Protein AF-0000000074320241 (afdb_homodimer)

pLDDT: mean 89.79, std 16.39, range [35.41, 98.88]

Foldseek 3Di:
DPLPVFKDKDKFFFQFQWDWDADPVRKIKIKTWGKDWDWDQDPVRDIDIDIDTAIEMEIDPRRVVSNVPDGGGWIKMFMFGKDWDWDADPVRDIDIDIHGYGPDMGTDDPPPPPPPPPPD/DPQPVFKDKDKFFFQFQWDWDADPVRKIKIKTWGKDWDWDQDPVRDIDIDIDTAIEMEIDPRRVVSNVPDGGGWIKMFMFGKDWDWDADPVRDIDIDIHGYGPDMGTDDPPPPPPPPPPD

Nearest PDB structures (foldseek):
  5odn-assembly1_E  TM=9.455E-01  e=1.124E-12  Salinibacter ruber DSM 13855
  5odn-assembly1_B  TM=9.343E-01  e=1.124E-12  Salinibacter ruber DSM 13855
  2vw9-assembly1_B-2  TM=9.486E-01  e=2.879E-11  Helicobacter pylori 26695
  7f5z-assembly1_B-2  TM=8.313E-01  e=3.561E-11  Mycobacterium tuberculosis H37Rv
  7f5z-assembly1_A-2  TM=8.133E-01  e=1.395E-09  Mycobacterium tuberculosis H37Rv

InterPro domains:
  IPR000424 Primosome PriB/single-strand DNA-binding [PF00436] (6-108)
  IPR000424 Primosome PriB/single-strand DNA-binding [PS50935] (4-109)
  IPR000424 Primosome PriB/single-strand DNA-binding [cd04496] (8-108)
  IPR011344 Single-stranded DNA-binding protein [MF_00984] (5-112)
  IPR011344 Single-stranded DNA-binding protein [PIRSF002070] (6-114)
  IPR011344 Single-stranded DNA-binding protein [PTHR10302] (4-109)
  IPR011344 Single-stranded DNA-binding protein [TIGR00621] (6-113)
  IPR012340 Nucleic acid-binding, OB-fold [G3DSA:2.40.50.140] (5-118)
  IPR012340 Nucleic acid-binding, OB-fold [SSF50249] (6-113)

Radius of gyration: 21.29 Å; Cα contacts (8 Å, |Δi|>4): 547; chains: 2; bounding box: 61×67×59 Å

Secondary structure (DSSP, 8-state):
--TTSEEEEEEEEESSPPEEEE-TTS-EEEEEEEEEEEEEE-TTS-EEEEEEEEEEEEEHHHHHHHHHH--TT-EEEEEEEEEEEEEE-TTS-EEEEEEEEEEEEEE-------------/--TTSEEEEEEEEESSPPEEEE-TTS-EEEEEEEEEEEEEE-TTS-EEEEEEEEEEEEEHHHHHHHHHH--TT-EEEEEEEEEEEEEE-TTS-EEEEEEEEEEEEEE-------------

Solvent-accessible surface area (backbone atoms only — not comparable to full-atom values): 13288 Å² total; per-residue (Å²): 122,81,59,72,32,43,28,32,35,38,35,31,28,26,76,41,59,58,45,73,46,77,46,95,88,68,51,32,38,22,39,38,46,34,36,27,75,43,70,45,67,46,98,85,68,44,80,42,77,47,74,34,76,41,43,35,37,26,51,43,70,56,10,52,51,44,60,72,72,50,44,53,62,44,40,35,35,37,37,26,26,73,44,71,48,74,45,70,44,99,85,68,44,80,40,69,45,69,34,36,40,47,76,44,76,42,78,54,78,72,69,66,76,71,70,74,72,72,88,122,121,79,59,73,32,44,30,32,36,36,35,30,28,24,76,41,59,59,46,76,45,76,45,95,88,68,52,33,36,22,38,39,46,34,36,28,74,42,71,46,70,46,98,84,65,45,81,41,77,48,74,35,75,41,43,35,38,24,52,44,73,56,11,52,50,45,58,70,72,51,43,52,63,44,42,35,37,40,36,26,27,73,43,69,48,73,46,70,46,99,84,67,44,80,40,69,45,68,34,35,40,47,77,45,76,44,79,54,77,70,70,66,77,70,70,74,71,72,90,119

Sequence (240 aa):
MNSLRNRVQLIGNLGADPEIKEFNSGKKMTTLSLATTESYLNNKGERINDTQWHRIVLWDKLAEIAGKYLTKGREIVIDGKLIHRSYEDNNGNKKFVTEVVAQDMLMLNNAKKEAVAELDMNSLRNRVQLIGNLGADPEIKEFNSGKKMTTLSLATTESYLNNKGERINDTQWHRIVLWDKLAEIAGKYLTKGREIVIDGKLIHRSYEDNNGNKKFVTEVVAQDMLMLNNAKKEAVAELD

Organism: NCBI:txid2715131

Structure (mmCIF, N/CA/C/O backbone):
data_AF-0000000074320241-model_v1
#
loop_
_entity.id
_entity.type
_entity.pdbx_description
1 polymer 'Single-stranded DNA-binding protein'
#
loop_
_atom_site.group_PDB
_atom_site.id
_atom_site.type_symbol
_atom_site.label_atom_id
_atom_site.label_alt_id
_atom_site.label_comp_id
_atom_site.label_asym_id
_atom_site.label_entity_id
_atom_site.label_seq_id
_atom_site.pdbx_PDB_ins_code
_atom_site.Cartn_x
_atom_site.Cartn_y
_atom_site.Cartn_z
_atom_site.occupancy
_atom_site.B_iso_or_equiv
_atom_site.auth_seq_id
_atom_site.auth_comp_id
_atom_site.auth_asym_id
_atom_site.auth_atom_id
_atom_site.pdbx_PDB_model_num
ATOM 1 N N . MET A 1 1 ? 17.344 -6.145 7.047 1 44.03 1 MET A N 1
ATOM 2 C CA . MET A 1 1 ? 16.375 -5.379 6.262 1 44.03 1 MET A CA 1
ATOM 3 C C . MET A 1 1 ? 15.422 -4.605 7.172 1 44.03 1 MET A C 1
ATOM 5 O O . MET A 1 1 ? 14.812 -5.184 8.078 1 44.03 1 MET A O 1
ATOM 9 N N . ASN A 1 2 ? 15.633 -3.344 7.453 1 50.69 2 ASN A N 1
ATOM 10 C CA . ASN A 1 2 ? 14.844 -2.51 8.352 1 50.69 2 ASN A CA 1
ATOM 11 C C . ASN A 1 2 ? 13.367 -2.49 7.941 1 50.69 2 ASN A C 1
ATOM 13 O O . ASN A 1 2 ? 12.906 -1.539 7.312 1 50.69 2 ASN A O 1
ATOM 17 N N . SER A 1 3 ? 12.672 -3.754 7.961 1 67.56 3 SER A N 1
ATOM 18 C CA . SER A 1 3 ? 11.352 -4.211 7.531 1 67.56 3 SER A CA 1
ATOM 19 C C . SER A 1 3 ? 10.25 -3.553 8.352 1 67.56 3 SER A C 1
ATOM 21 O O . SER A 1 3 ? 9.086 -3.541 7.941 1 67.56 3 SER A O 1
ATOM 23 N N . LEU A 1 4 ? 10.703 -2.572 9.281 1 82.81 4 LEU A N 1
ATOM 24 C CA . LEU A 1 4 ? 9.648 -2.074 10.156 1 82.81 4 LEU A CA 1
ATOM 25 C C . LEU A 1 4 ? 9.109 -0.736 9.656 1 82.81 4 LEU A C 1
ATOM 27 O O . LEU A 1 4 ? 8.016 -0.322 10.031 1 82.81 4 LEU A O 1
ATOM 31 N N . ARG A 1 5 ? 9.82 -0.108 8.703 1 95 5 ARG A N 1
ATOM 32 C CA . ARG A 1 5 ? 9.453 1.246 8.305 1 95 5 ARG A CA 1
ATOM 33 C C . ARG A 1 5 ? 8.414 1.225 7.188 1 95 5 ARG A C 1
ATOM 35 O O . ARG A 1 5 ? 7.754 2.232 6.93 1 95 5 ARG A O 1
ATOM 42 N N . ASN A 1 6 ? 8.383 0.16 6.52 1 98.19 6 ASN A N 1
ATOM 43 C CA . ASN A 1 6 ? 7.453 -0.081 5.418 1 98.19 6 ASN A CA 1
ATOM 44 C C . ASN A 1 6 ? 6.934 -1.517 5.426 1 98.19 6 ASN A C 1
ATOM 46 O O . ASN A 1 6 ? 7.594 -2.422 4.914 1 98.19 6 ASN A O 1
ATOM 50 N N . ARG A 1 7 ? 5.73 -1.665 5.973 1 97.75 7 ARG A N 1
ATOM 51 C CA . ARG A 1 7 ? 5.199 -3.018 6.109 1 97.75 7 ARG A CA 1
ATOM 52 C C . ARG A 1 7 ? 3.719 -3.062 5.746 1 97.75 7 ARG A C 1
ATOM 54 O O . ARG A 1 7 ? 2.939 -2.217 6.191 1 97.75 7 ARG A O 1
ATOM 61 N N . VAL A 1 8 ? 3.379 -4.047 4.957 1 98.25 8 VAL A N 1
ATOM 62 C CA . VAL A 1 8 ? 1.998 -4.285 4.547 1 98.25 8 VAL A CA 1
ATOM 63 C C . VAL A 1 8 ? 1.604 -5.723 4.879 1 98.25 8 VAL A C 1
ATOM 65 O O . VAL A 1 8 ? 2.371 -6.656 4.625 1 98.25 8 VAL A O 1
ATOM 68 N N . GLN A 1 9 ? 0.502 -5.852 5.445 1 98.06 9 GLN A N 1
ATOM 69 C CA . GLN A 1 9 ? -0.099 -7.164 5.656 1 98.06 9 GLN A CA 1
ATOM 70 C C . GLN A 1 9 ? -1.48 -7.25 5.012 1 98.06 9 GLN A C 1
ATOM 72 O O . GLN A 1 9 ? -2.359 -6.438 5.309 1 98.06 9 GLN A O 1
ATOM 77 N N . LEU A 1 10 ? -1.646 -8.297 4.223 1 98.56 10 LEU A N 1
ATOM 78 C CA . LEU A 1 10 ? -2.916 -8.484 3.529 1 98.56 10 LEU A CA 1
ATOM 79 C C . LEU A 1 10 ? -3.4 -9.922 3.67 1 98.56 10 LEU A C 1
ATOM 81 O O . LEU A 1 10 ? -2.598 -10.859 3.617 1 98.56 10 LEU A O 1
ATOM 85 N N . ILE A 1 11 ? -4.664 -10.055 3.824 1 98.19 11 ILE A N 1
ATOM 86 C CA . ILE A 1 11 ? -5.332 -11.344 3.758 1 98.19 11 ILE A CA 1
ATOM 87 C C . ILE A 1 11 ? -6.48 -11.281 2.752 1 98.19 11 ILE A C 1
ATOM 89 O O . ILE A 1 11 ? -7.398 -10.477 2.898 1 98.19 11 ILE A O 1
ATOM 93 N N . GLY A 1 12 ? -6.426 -12.078 1.769 1 98.12 12 GLY A N 1
ATOM 94 C CA . GLY A 1 12 ? -7.457 -12 0.744 1 98.12 12 GLY A CA 1
ATOM 95 C C . GLY A 1 12 ? -7.43 -13.18 -0.214 1 98.12 12 GLY A C 1
ATOM 96 O O . GLY A 1 12 ? -6.773 -14.188 0.054 1 98.12 12 GLY A O 1
ATOM 97 N N . ASN A 1 13 ? -8.25 -13.07 -1.276 1 98.06 13 ASN A N 1
ATOM 98 C CA . ASN A 1 13 ? -8.383 -14.125 -2.277 1 98.06 13 ASN A CA 1
ATOM 99 C C . ASN A 1 13 ? -7.859 -13.672 -3.637 1 98.06 13 ASN A C 1
ATOM 101 O O . ASN A 1 13 ? -8.07 -12.531 -4.043 1 98.06 13 ASN A O 1
ATOM 105 N N . LEU A 1 14 ? -7.285 -14.633 -4.309 1 98.69 14 LEU A N 1
ATOM 106 C CA . LEU A 1 14 ? -6.84 -14.336 -5.668 1 98.69 14 LEU A CA 1
ATOM 107 C C . LEU A 1 14 ? -8.031 -14.156 -6.605 1 98.69 14 LEU A C 1
ATOM 109 O O . LEU A 1 14 ? -8.93 -15 -6.641 1 98.69 14 LEU A O 1
ATOM 113 N N . GLY A 1 15 ? -7.992 -13.141 -7.391 1 98.5 15 GLY A N 1
ATOM 114 C CA . GLY A 1 15 ? -9.055 -12.891 -8.344 1 98.5 15 GLY A CA 1
ATOM 115 C C . GLY A 1 15 ? -8.844 -13.594 -9.672 1 98.5 15 GLY A C 1
ATOM 116 O O . GLY A 1 15 ? -9.758 -13.68 -10.492 1 98.5 15 GLY A O 1
ATOM 117 N N . ALA A 1 16 ? -7.656 -13.992 -9.93 1 98.62 16 ALA A N 1
ATOM 118 C CA . ALA A 1 16 ? -7.246 -14.695 -11.141 1 98.62 16 ALA A CA 1
ATOM 119 C C . ALA A 1 16 ? -6.051 -15.602 -10.867 1 98.62 16 ALA A C 1
ATOM 121 O O . ALA A 1 16 ? -5.453 -15.547 -9.789 1 98.62 16 ALA A O 1
ATOM 122 N N . ASP A 1 17 ? -5.824 -16.391 -11.805 1 98.75 17 ASP A N 1
ATOM 123 C CA . ASP A 1 17 ? -4.621 -17.203 -11.688 1 98.75 17 ASP A CA 1
ATOM 124 C C . ASP A 1 17 ? -3.363 -16.344 -11.703 1 98.75 17 ASP A C 1
ATOM 126 O O . ASP A 1 17 ? -3.354 -15.266 -12.312 1 98.75 17 ASP A O 1
ATOM 130 N N . PRO A 1 18 ? -2.301 -16.828 -11.125 1 98.81 18 PRO A N 1
ATOM 131 C CA . PRO A 1 18 ? -1.054 -16.062 -11.094 1 98.81 18 PRO A CA 1
ATOM 132 C C . PRO A 1 18 ? -0.469 -15.82 -12.484 1 98.81 18 PRO A C 1
ATOM 134 O O . PRO A 1 18 ? -0.61 -16.672 -13.367 1 98.81 18 PRO A O 1
ATOM 137 N N . GLU A 1 19 ? 0.105 -14.695 -12.625 1 98.75 19 GLU A N 1
ATOM 138 C CA . GLU A 1 19 ? 0.865 -14.398 -13.836 1 98.75 19 GLU A CA 1
ATOM 139 C C . GLU A 1 19 ? 2.361 -14.602 -13.609 1 98.75 19 GLU A C 1
ATOM 141 O O . GLU A 1 19 ? 2.984 -13.859 -12.844 1 98.75 19 GLU A O 1
ATOM 146 N N . ILE A 1 20 ? 2.896 -15.469 -14.344 1 98.38 20 ILE A N 1
ATOM 147 C CA . ILE A 1 20 ? 4.285 -15.844 -14.109 1 98.38 20 ILE A CA 1
ATOM 148 C C . ILE A 1 20 ? 5.164 -15.281 -15.227 1 98.38 20 ILE A C 1
ATOM 150 O O . ILE A 1 20 ? 4.828 -15.398 -16.406 1 98.38 20 ILE A O 1
ATOM 154 N N . LYS A 1 21 ? 6.211 -14.727 -14.812 1 98.12 21 LYS A N 1
ATOM 155 C CA . LYS A 1 21 ? 7.191 -14.211 -15.766 1 98.12 21 LYS A CA 1
ATOM 156 C C . LYS A 1 21 ? 8.602 -14.664 -15.398 1 98.12 21 LYS A C 1
ATOM 158 O O . LYS A 1 21 ? 8.992 -14.609 -14.234 1 98.12 21 LYS A O 1
ATOM 163 N N . GLU A 1 22 ? 9.32 -15.047 -16.406 1 96.31 22 GLU A N 1
ATOM 164 C CA . GLU A 1 22 ? 10.727 -15.398 -16.234 1 96.31 22 GLU A CA 1
ATOM 165 C C . GLU A 1 22 ? 11.625 -14.5 -17.078 1 96.31 22 GLU A C 1
ATOM 167 O O . GLU A 1 22 ? 11.359 -14.273 -18.25 1 96.31 22 GLU A O 1
ATOM 172 N N . PHE A 1 23 ? 12.656 -14.023 -16.453 1 96.12 23 PHE A N 1
ATOM 173 C CA . PHE A 1 23 ? 13.57 -13.125 -17.141 1 96.12 23 PHE A CA 1
ATOM 174 C C . PHE A 1 23 ? 14.805 -13.875 -17.625 1 96.12 23 PHE A C 1
ATOM 176 O O . PHE A 1 23 ? 15.086 -14.984 -17.172 1 96.12 23 PHE A O 1
ATOM 183 N N . ASN A 1 24 ? 15.547 -13.242 -18.578 1 94.81 24 ASN A N 1
ATOM 184 C CA . ASN A 1 24 ? 16.734 -13.867 -19.172 1 94.81 24 ASN A CA 1
ATOM 185 C C . ASN A 1 24 ? 17.812 -14.102 -18.109 1 94.81 24 ASN A C 1
ATOM 187 O O . ASN A 1 24 ? 18.609 -15.023 -18.234 1 94.81 24 ASN A O 1
ATOM 191 N N . SER A 1 25 ? 17.859 -13.359 -17.094 1 92.94 25 SER A N 1
ATOM 192 C CA . SER A 1 25 ? 18.828 -13.469 -16.016 1 92.94 25 SER A CA 1
ATOM 193 C C . SER A 1 25 ? 18.562 -14.688 -15.148 1 92.94 25 SER A C 1
ATOM 195 O O . SER A 1 25 ? 19.391 -15.055 -14.305 1 92.94 25 SER A O 1
ATOM 197 N N . GLY A 1 26 ? 17.375 -15.289 -15.391 1 93.81 26 GLY A N 1
ATOM 198 C CA . GLY A 1 26 ? 16.984 -16.391 -14.531 1 93.81 26 GLY A CA 1
ATOM 199 C C . GLY A 1 26 ? 16.078 -15.969 -13.398 1 93.81 26 GLY A C 1
ATOM 200 O O . GLY A 1 26 ? 15.531 -16.812 -12.68 1 93.81 26 GLY A O 1
ATOM 201 N N . LYS A 1 27 ? 15.961 -14.68 -13.219 1 95.88 27 LYS A N 1
ATOM 202 C CA . LYS A 1 27 ? 15.055 -14.164 -12.195 1 95.88 27 LYS A CA 1
ATOM 203 C C . LYS A 1 27 ? 13.602 -14.469 -12.539 1 95.88 27 LYS A C 1
ATOM 205 O O . LYS A 1 27 ? 13.203 -14.367 -13.703 1 95.88 27 LYS A O 1
ATOM 210 N N . LYS A 1 28 ? 12.828 -14.844 -11.531 1 98.19 28 LYS A N 1
ATOM 211 C CA . LYS A 1 28 ? 11.414 -15.164 -11.711 1 98.19 28 LYS A CA 1
ATOM 212 C C . LYS A 1 28 ? 10.531 -14.172 -10.961 1 98.19 28 LYS A C 1
ATOM 214 O O . LYS A 1 28 ? 10.852 -13.766 -9.844 1 98.19 28 LYS A O 1
ATOM 219 N N . MET A 1 29 ? 9.477 -13.859 -11.594 1 98.69 29 MET A N 1
ATOM 220 C CA . MET A 1 29 ? 8.492 -12.953 -11 1 98.69 29 MET A CA 1
ATOM 221 C C . MET A 1 29 ? 7.082 -13.508 -11.156 1 98.69 29 MET A C 1
ATOM 223 O O . MET A 1 29 ? 6.715 -14 -12.219 1 98.69 29 MET A O 1
ATOM 227 N N . THR A 1 30 ? 6.301 -13.453 -10.133 1 98.88 30 THR A N 1
ATOM 228 C CA . THR A 1 30 ? 4.883 -13.789 -10.172 1 98.88 30 THR A CA 1
ATOM 229 C C . THR A 1 30 ? 4.039 -12.625 -9.656 1 98.88 30 THR A C 1
ATOM 231 O O . THR A 1 30 ? 4.363 -12.031 -8.625 1 98.88 30 THR A O 1
ATOM 234 N N . THR A 1 31 ? 3.064 -12.273 -10.383 1 98.88 31 THR A N 1
ATOM 235 C CA . THR A 1 31 ? 2.158 -11.203 -9.977 1 98.88 31 THR A CA 1
ATOM 236 C C . THR A 1 31 ? 0.77 -11.758 -9.672 1 98.88 31 THR A C 1
ATOM 238 O O . THR A 1 31 ? 0.266 -12.617 -10.398 1 98.88 31 THR A O 1
ATOM 241 N N . LEU A 1 32 ? 0.206 -11.305 -8.625 1 98.81 32 LEU A N 1
ATOM 242 C CA . LEU A 1 32 ? -1.142 -11.688 -8.219 1 98.81 32 LEU A CA 1
ATOM 243 C C . LEU A 1 32 ? -2.051 -10.469 -8.125 1 98.81 32 LEU A C 1
ATOM 245 O O . LEU A 1 32 ? -1.591 -9.367 -7.816 1 98.81 32 LEU A O 1
ATOM 249 N N . SER A 1 33 ? -3.281 -10.68 -8.422 1 98.75 33 SER A N 1
ATOM 250 C CA . SER A 1 33 ? -4.34 -9.766 -8.016 1 98.75 33 SER A CA 1
ATOM 251 C C . SER A 1 33 ? -5.059 -10.273 -6.77 1 98.75 33 SER A C 1
ATOM 253 O O . SER A 1 33 ? -5.73 -11.305 -6.812 1 98.75 33 SER A O 1
ATOM 255 N N . LEU A 1 34 ? -4.949 -9.594 -5.676 1 98.75 34 LEU A N 1
ATOM 256 C CA . LEU A 1 34 ? -5.477 -10.039 -4.395 1 98.75 34 LEU A CA 1
ATOM 257 C C . LEU A 1 34 ? -6.641 -9.156 -3.947 1 98.75 34 LEU A C 1
ATOM 259 O O . LEU A 1 34 ? -6.484 -7.945 -3.811 1 98.75 34 LEU A O 1
ATOM 263 N N . ALA A 1 35 ? -7.719 -9.812 -3.668 1 98.31 35 ALA A N 1
ATOM 264 C CA . ALA A 1 35 ? -8.898 -9.094 -3.203 1 98.31 35 ALA A CA 1
ATOM 265 C C . ALA A 1 35 ? -8.969 -9.086 -1.679 1 98.31 35 ALA A C 1
ATOM 267 O O . ALA A 1 35 ? -8.906 -10.141 -1.042 1 98.31 35 ALA A O 1
ATOM 268 N N . THR A 1 36 ? -9.055 -7.965 -1.09 1 97.88 36 THR A N 1
ATOM 269 C CA . THR A 1 36 ? -9.422 -7.812 0.312 1 97.88 36 THR A CA 1
ATOM 270 C C . THR A 1 36 ? -10.766 -7.102 0.444 1 97.88 36 THR A C 1
ATOM 272 O O . THR A 1 36 ? -11 -6.086 -0.211 1 97.88 36 THR A O 1
ATOM 275 N N . THR A 1 37 ? -11.641 -7.68 1.274 1 94.94 37 THR A N 1
ATOM 276 C CA . THR A 1 37 ? -12.977 -7.113 1.404 1 94.94 37 THR A CA 1
ATOM 277 C C . THR A 1 37 ? -13.266 -6.738 2.854 1 94.94 37 THR A C 1
ATOM 279 O O . THR A 1 37 ? -13 -7.52 3.77 1 94.94 37 THR A O 1
ATOM 282 N N . GLU A 1 38 ? -13.672 -5.547 3.006 1 92.31 38 GLU A N 1
ATOM 283 C CA . GLU A 1 38 ? -14.164 -5.09 4.301 1 92.31 38 GLU A CA 1
ATOM 284 C C . GLU A 1 38 ? -15.656 -4.777 4.242 1 92.31 38 GLU A C 1
ATOM 286 O O . GLU A 1 38 ? -16.141 -4.172 3.281 1 92.31 38 GLU A O 1
ATOM 291 N N . SER A 1 39 ? -16.328 -5.289 5.324 1 91.38 39 SER A N 1
ATOM 292 C CA . SER A 1 39 ? -17.766 -5.047 5.414 1 91.38 39 SER A CA 1
ATOM 293 C C . SER A 1 39 ? -18.094 -4.055 6.527 1 91.38 39 SER A C 1
ATOM 295 O O . SER A 1 39 ? -17.516 -4.125 7.613 1 91.38 39 SER A O 1
ATOM 297 N N . TYR A 1 40 ? -19 -3.113 6.133 1 87.56 40 TYR A N 1
ATOM 298 C CA . TYR A 1 40 ? -19.438 -2.164 7.152 1 87.56 40 TYR A CA 1
ATOM 299 C C . TYR A 1 40 ? -20.859 -1.706 6.887 1 87.56 40 TYR A C 1
ATOM 301 O O . TYR A 1 40 ? -21.391 -1.905 5.793 1 87.56 40 TYR A O 1
ATOM 309 N N . LEU A 1 41 ? -21.484 -1.235 7.945 1 89.88 41 LEU A N 1
ATOM 310 C CA . LEU A 1 41 ? -22.844 -0.703 7.84 1 89.88 41 LEU A CA 1
ATOM 311 C C . LEU A 1 41 ? -22.812 0.782 7.492 1 89.88 41 LEU A C 1
ATOM 313 O O . LEU A 1 41 ? -22.109 1.561 8.125 1 89.88 41 LEU A O 1
ATOM 317 N N . ASN A 1 42 ? -23.547 1.137 6.418 1 86.94 42 ASN A N 1
ATOM 318 C CA . ASN A 1 42 ? -23.594 2.555 6.078 1 86.94 42 ASN A CA 1
ATOM 319 C C . ASN A 1 42 ? -24.641 3.295 6.914 1 86.94 42 ASN A C 1
ATOM 321 O O . ASN A 1 42 ? -25.203 2.732 7.855 1 86.94 42 ASN A O 1
ATOM 325 N N . ASN A 1 43 ? -24.781 4.609 6.648 1 87.5 43 ASN A N 1
ATOM 326 C CA . ASN A 1 43 ? -25.672 5.461 7.426 1 87.5 43 ASN A CA 1
ATOM 327 C C . ASN A 1 43 ? -27.125 4.988 7.332 1 87.5 43 ASN A C 1
ATOM 329 O O . ASN A 1 43 ? -27.953 5.305 8.195 1 87.5 43 ASN A O 1
ATOM 333 N N . LYS A 1 44 ? -27.516 4.242 6.375 1 92 44 LYS A N 1
ATOM 334 C CA . LYS A 1 44 ? -28.875 3.754 6.168 1 92 44 LYS A CA 1
ATOM 335 C C . LYS A 1 44 ? -29.047 2.359 6.762 1 92 44 LYS A C 1
ATOM 337 O O . LYS A 1 44 ? -30.109 1.741 6.602 1 92 44 LYS A O 1
ATOM 342 N N . GLY A 1 45 ? -27.953 1.943 7.363 1 90.94 45 GLY A N 1
ATOM 343 C CA . GLY A 1 45 ? -28.016 0.63 7.988 1 90.94 45 GLY A CA 1
ATOM 344 C C . GLY A 1 45 ? -27.812 -0.507 7.004 1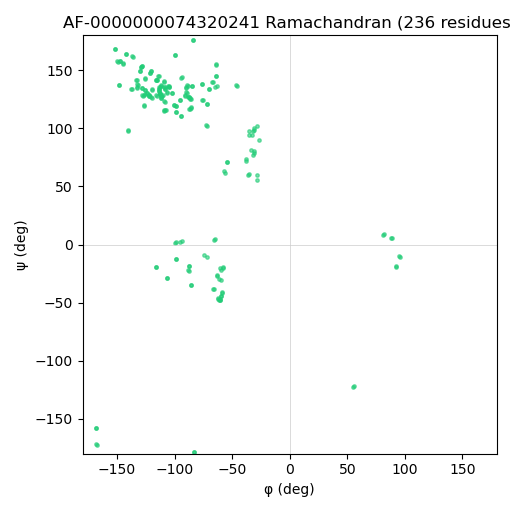 90.94 45 GLY A C 1
ATOM 345 O O . GLY A 1 45 ? -28.109 -1.662 7.312 1 90.94 45 GLY A O 1
ATOM 346 N N . GLU A 1 46 ? -27.438 -0.176 5.832 1 91.88 46 GLU A N 1
ATOM 347 C CA . GLU A 1 46 ? -27.203 -1.199 4.82 1 91.88 46 GLU A CA 1
ATOM 348 C C . GLU A 1 46 ? -25.75 -1.683 4.859 1 91.88 46 GLU A C 1
ATOM 350 O O . GLU A 1 46 ? -24.828 -0.887 5.059 1 91.88 46 GLU A O 1
ATOM 355 N N . ARG A 1 47 ? -25.641 -2.965 4.75 1 91.06 47 ARG A N 1
ATOM 356 C CA . ARG A 1 47 ? -24.312 -3.553 4.707 1 91.06 47 ARG A CA 1
ATOM 357 C C . ARG A 1 47 ? -23.625 -3.26 3.377 1 91.06 47 ARG A C 1
ATOM 359 O O . ARG A 1 47 ? -24.172 -3.541 2.312 1 91.06 47 ARG A O 1
ATOM 366 N N . ILE A 1 48 ? -22.453 -2.578 3.529 1 91.06 48 ILE A N 1
ATOM 367 C CA . ILE A 1 48 ? -21.688 -2.27 2.332 1 91.06 48 ILE A CA 1
ATOM 368 C C . ILE A 1 48 ? -20.375 -3.068 2.34 1 91.06 48 ILE A C 1
ATOM 370 O O . ILE A 1 48 ? -19.688 -3.129 3.357 1 91.06 48 ILE A O 1
ATOM 374 N N . ASN A 1 49 ? -20.141 -3.729 1.234 1 91.81 49 ASN A N 1
ATOM 375 C CA . ASN A 1 49 ? -18.875 -4.422 1.04 1 91.81 49 ASN A CA 1
ATOM 376 C C . ASN A 1 49 ? -17.922 -3.611 0.163 1 91.81 49 ASN A C 1
ATOM 378 O O . ASN A 1 49 ? -18.266 -3.256 -0.967 1 91.81 49 ASN A O 1
ATOM 382 N N . ASP A 1 50 ? -16.812 -3.307 0.766 1 92.81 50 ASP A N 1
ATOM 383 C CA . ASP A 1 50 ? -15.781 -2.59 0.03 1 92.81 50 ASP A CA 1
ATOM 384 C C . ASP A 1 50 ? -14.602 -3.504 -0.283 1 92.81 50 ASP A C 1
ATOM 386 O O . ASP A 1 50 ? -13.938 -4.004 0.627 1 92.81 50 ASP A O 1
ATOM 390 N N . THR A 1 51 ? -14.414 -3.721 -1.594 1 96.62 51 THR A N 1
ATOM 391 C CA . THR A 1 51 ? -13.32 -4.598 -2.01 1 96.62 51 THR A CA 1
ATOM 392 C C . THR A 1 51 ? -12.172 -3.785 -2.607 1 96.62 51 THR A C 1
ATOM 394 O O . THR A 1 51 ? -12.398 -2.887 -3.42 1 96.62 51 THR A O 1
ATOM 397 N N . GLN A 1 52 ? -11.016 -4.102 -2.1 1 97.75 52 GLN A N 1
ATOM 398 C CA . GLN A 1 52 ? -9.797 -3.555 -2.693 1 97.75 52 GLN A CA 1
ATOM 399 C C . GLN A 1 52 ? -9.008 -4.633 -3.432 1 97.75 52 GLN A C 1
ATOM 401 O O . GLN A 1 52 ? -8.922 -5.773 -2.967 1 97.75 52 GLN A O 1
ATOM 406 N N . TRP A 1 53 ? -8.469 -4.188 -4.59 1 97.94 53 TRP A N 1
ATOM 407 C CA . TRP A 1 53 ? -7.648 -5.082 -5.398 1 97.94 53 TRP A CA 1
ATOM 408 C C . TRP A 1 53 ? -6.18 -4.668 -5.352 1 97.94 53 TRP A C 1
ATOM 410 O O . TRP A 1 53 ? -5.82 -3.584 -5.816 1 97.94 53 TRP A O 1
ATOM 420 N N . HIS A 1 54 ? -5.43 -5.543 -4.812 1 98.62 54 HIS A N 1
ATOM 421 C CA . HIS A 1 54 ? -4.012 -5.254 -4.625 1 98.62 54 HIS A CA 1
ATOM 422 C C . HIS A 1 54 ? -3.156 -6.02 -5.629 1 98.62 54 HIS A C 1
ATOM 424 O O . HIS A 1 54 ? -3.379 -7.207 -5.863 1 98.62 54 HIS A O 1
ATOM 430 N N . ARG A 1 55 ? -2.195 -5.297 -6.164 1 98.62 55 ARG A N 1
ATOM 431 C CA . ARG A 1 55 ? -1.178 -5.953 -6.977 1 98.62 55 ARG A CA 1
ATOM 432 C C . ARG A 1 55 ? -0.029 -6.461 -6.113 1 98.62 55 ARG A C 1
ATOM 434 O O . ARG A 1 55 ? 0.672 -5.672 -5.477 1 98.62 55 ARG A O 1
ATOM 441 N N . ILE A 1 56 ? 0.141 -7.758 -6.098 1 98.88 56 ILE A N 1
ATOM 442 C CA . ILE A 1 56 ? 1.217 -8.375 -5.328 1 98.88 56 ILE A CA 1
ATOM 443 C C . ILE A 1 56 ? 2.326 -8.836 -6.273 1 98.88 56 ILE A C 1
ATOM 445 O O . ILE A 1 56 ? 2.055 -9.438 -7.312 1 98.88 56 ILE A O 1
ATOM 449 N N . VAL A 1 57 ? 3.527 -8.562 -5.879 1 98.88 57 VAL A N 1
ATOM 450 C CA . VAL A 1 57 ? 4.664 -9.031 -6.66 1 98.88 57 VAL A CA 1
ATOM 451 C C . VAL A 1 57 ? 5.539 -9.945 -5.805 1 98.88 57 VAL A C 1
ATOM 453 O O . VAL A 1 57 ? 5.922 -9.578 -4.688 1 98.88 57 VAL A O 1
ATOM 456 N N . LEU A 1 58 ? 5.785 -11.07 -6.289 1 98.81 58 LEU A N 1
ATOM 457 C CA . LEU A 1 58 ? 6.68 -12.031 -5.648 1 98.81 58 LEU A CA 1
ATOM 458 C C . LEU A 1 58 ? 7.895 -12.305 -6.527 1 98.81 58 LEU A C 1
ATOM 460 O O . LEU A 1 58 ? 7.77 -12.43 -7.75 1 98.81 58 LEU A O 1
ATOM 464 N N . TRP A 1 59 ? 9.008 -12.438 -5.871 1 98.44 59 TRP A N 1
ATOM 465 C CA . TRP A 1 59 ? 10.242 -12.672 -6.617 1 98.44 59 TRP A CA 1
ATOM 466 C C . TRP A 1 59 ? 10.891 -13.992 -6.199 1 98.44 59 TRP A C 1
ATOM 468 O O . TRP A 1 59 ? 10.664 -14.477 -5.09 1 98.44 59 TRP A O 1
ATOM 478 N N . ASP A 1 60 ? 11.57 -14.578 -7.148 1 97.25 60 ASP A N 1
ATOM 479 C CA . ASP A 1 60 ? 12.469 -15.719 -6.941 1 97.25 60 ASP A CA 1
ATOM 480 C C . ASP A 1 60 ? 11.742 -16.875 -6.25 1 97.25 60 ASP A C 1
ATOM 482 O O . ASP A 1 60 ? 10.695 -17.328 -6.719 1 97.25 60 ASP A O 1
ATOM 486 N N . LYS A 1 61 ? 12.211 -17.312 -5.129 1 97.75 61 LYS A N 1
ATOM 487 C CA . LYS A 1 61 ? 11.664 -18.516 -4.508 1 97.75 61 LYS A CA 1
ATOM 488 C C . LYS A 1 61 ? 10.172 -18.359 -4.227 1 97.75 61 LYS A C 1
ATOM 490 O O . LYS A 1 61 ? 9.383 -19.266 -4.48 1 97.75 61 LYS A O 1
ATOM 495 N N . LEU A 1 62 ? 9.812 -17.203 -3.766 1 98.38 62 LEU A N 1
ATOM 496 C CA . LEU A 1 62 ? 8.398 -16.969 -3.488 1 98.38 62 LEU A CA 1
ATOM 497 C C . LEU A 1 62 ? 7.582 -16.969 -4.777 1 98.38 62 LEU A C 1
ATOM 499 O O . LEU A 1 62 ? 6.438 -17.438 -4.785 1 98.38 62 LEU A O 1
ATOM 503 N N . ALA A 1 63 ? 8.18 -16.422 -5.758 1 98.81 63 ALA A N 1
ATOM 504 C CA . ALA A 1 63 ? 7.516 -16.438 -7.059 1 98.81 63 ALA A CA 1
ATOM 505 C C . ALA A 1 63 ? 7.254 -17.859 -7.531 1 98.81 63 ALA A C 1
ATOM 507 O O . ALA A 1 63 ? 6.168 -18.172 -8.023 1 98.81 63 ALA A O 1
ATOM 508 N N . GLU A 1 64 ? 8.211 -18.656 -7.375 1 98.19 64 GLU A N 1
ATOM 509 C CA . GLU A 1 64 ? 8.094 -20.047 -7.785 1 98.19 64 GLU A CA 1
ATOM 510 C C . GLU A 1 64 ? 6.996 -20.75 -7.004 1 98.19 64 GLU A C 1
ATOM 512 O O . GLU A 1 64 ? 6.176 -21.469 -7.586 1 98.19 64 GLU A O 1
ATOM 517 N N . ILE A 1 65 ? 7.023 -20.547 -5.762 1 98.12 65 ILE A N 1
ATOM 518 C CA . ILE A 1 65 ? 6.035 -21.188 -4.895 1 98.12 65 ILE A CA 1
ATOM 519 C C . ILE A 1 65 ? 4.633 -20.719 -5.289 1 98.12 65 ILE A C 1
ATOM 521 O O . ILE A 1 65 ? 3.727 -21.547 -5.449 1 98.12 65 ILE A O 1
ATOM 525 N N . ALA A 1 66 ? 4.469 -19.484 -5.441 1 98.62 66 ALA A N 1
ATOM 526 C CA . ALA A 1 66 ? 3.164 -18.938 -5.805 1 98.62 66 ALA A CA 1
ATOM 527 C C . ALA A 1 66 ? 2.697 -19.5 -7.148 1 98.62 66 ALA A C 1
ATOM 529 O O . ALA A 1 66 ? 1.542 -19.906 -7.293 1 98.62 66 ALA A O 1
ATOM 530 N N . GLY A 1 67 ? 3.574 -19.469 -8.109 1 98.25 67 GLY A N 1
ATOM 531 C CA . GLY A 1 67 ? 3.234 -19.969 -9.43 1 98.25 67 GLY A CA 1
ATOM 532 C C . GLY A 1 67 ? 2.84 -21.422 -9.438 1 98.25 67 GLY A C 1
ATOM 533 O O . GLY A 1 67 ? 1.985 -21.844 -10.227 1 98.25 67 GLY A O 1
ATOM 534 N N . LYS A 1 68 ? 3.365 -22.156 -8.57 1 97.5 68 LYS A N 1
ATOM 535 C CA . LYS A 1 68 ? 3.164 -23.594 -8.547 1 97.5 68 LYS A CA 1
ATOM 536 C C . LYS A 1 68 ? 1.888 -23.969 -7.797 1 97.5 68 LYS A C 1
ATOM 538 O O . LYS A 1 68 ? 1.166 -24.891 -8.195 1 97.5 68 LYS A O 1
ATOM 543 N N . TYR A 1 69 ? 1.563 -23.188 -6.742 1 97.56 69 TYR A N 1
ATOM 544 C CA . TYR A 1 69 ? 0.571 -23.719 -5.809 1 97.56 69 TYR A CA 1
ATOM 545 C C . TYR A 1 69 ? -0.685 -22.859 -5.805 1 97.56 69 TYR A C 1
ATOM 547 O O . TYR A 1 69 ? -1.741 -23.297 -5.34 1 97.56 69 TYR A O 1
ATOM 555 N N . LEU A 1 70 ? -0.568 -21.672 -6.27 1 98.19 70 LEU A N 1
ATOM 556 C CA . LEU A 1 70 ? -1.726 -20.797 -6.156 1 98.19 70 LEU A CA 1
ATOM 557 C C . LEU A 1 70 ? -2.58 -20.844 -7.418 1 98.19 70 LEU A C 1
ATOM 559 O O . LEU A 1 70 ? -2.053 -21 -8.523 1 98.19 70 LEU A O 1
ATOM 563 N N . THR A 1 71 ? -3.902 -20.75 -7.156 1 98.06 71 THR A N 1
ATOM 564 C CA . THR A 1 71 ? -4.895 -20.641 -8.219 1 98.06 71 THR A CA 1
ATOM 565 C C . THR A 1 71 ? -5.949 -19.594 -7.867 1 98.06 71 THR A C 1
ATOM 567 O O . THR A 1 71 ? -6.066 -19.188 -6.711 1 98.06 71 THR A O 1
ATOM 570 N N . LYS A 1 72 ? -6.629 -19.203 -8.914 1 98.12 72 LYS A N 1
ATOM 571 C CA . LYS A 1 72 ? -7.746 -18.281 -8.68 1 98.12 72 LYS A CA 1
ATOM 572 C C . LYS A 1 72 ? -8.602 -18.766 -7.508 1 98.12 72 LYS A C 1
ATOM 574 O O . LYS A 1 72 ? -8.891 -19.953 -7.387 1 98.12 72 LYS A O 1
ATOM 579 N N . GLY A 1 73 ? -8.969 -17.781 -6.676 1 97.44 73 GLY A N 1
ATOM 580 C CA . GLY A 1 73 ? -9.883 -18.109 -5.59 1 97.44 73 GLY A CA 1
ATOM 581 C C . GLY A 1 73 ? -9.18 -18.484 -4.301 1 97.44 73 GLY A C 1
ATOM 582 O O . GLY A 1 73 ? -9.781 -18.469 -3.229 1 97.44 73 GLY A O 1
ATOM 583 N N . ARG A 1 74 ? -7.934 -18.844 -4.348 1 97.06 74 ARG A N 1
ATOM 584 C CA . ARG A 1 74 ? -7.176 -19.25 -3.168 1 97.06 74 ARG A CA 1
ATOM 585 C C . ARG A 1 74 ? -7.016 -18.094 -2.195 1 97.06 74 ARG A C 1
ATOM 587 O O . ARG A 1 74 ? -6.73 -16.969 -2.609 1 97.06 74 ARG A O 1
ATOM 594 N N . GLU A 1 75 ? -7.23 -18.391 -0.895 1 97.62 75 GLU A N 1
ATOM 595 C CA . GLU A 1 75 ? -7.004 -17.391 0.14 1 97.62 75 GLU A CA 1
ATOM 596 C C . GLU A 1 75 ? -5.57 -17.438 0.654 1 97.62 75 GLU A C 1
ATOM 598 O O . GLU A 1 75 ? -5.047 -18.516 0.954 1 97.62 75 GLU A O 1
ATOM 603 N N . ILE A 1 76 ? -4.98 -16.234 0.785 1 98.5 76 ILE A N 1
ATOM 604 C CA . ILE A 1 76 ? -3.592 -16.219 1.239 1 98.5 76 ILE A CA 1
ATOM 605 C C . ILE A 1 76 ? -3.371 -15.031 2.18 1 98.5 76 ILE A C 1
ATOM 607 O O . ILE A 1 76 ? -4.203 -14.125 2.256 1 98.5 76 ILE A O 1
ATOM 611 N N . VAL A 1 77 ? -2.279 -15.102 2.898 1 98.44 77 VAL A N 1
ATOM 612 C CA . VAL A 1 77 ? -1.735 -14.023 3.713 1 98.44 77 VAL A CA 1
ATOM 613 C C . VAL A 1 77 ? -0.437 -13.516 3.09 1 98.44 77 VAL A C 1
ATOM 615 O O . VAL A 1 77 ? 0.455 -14.297 2.766 1 98.44 77 VAL A O 1
ATOM 618 N N . ILE A 1 78 ? -0.364 -12.25 2.902 1 98.44 78 ILE A N 1
ATOM 619 C CA . ILE A 1 78 ? 0.836 -11.625 2.361 1 98.44 78 ILE A CA 1
ATOM 620 C C . ILE A 1 78 ? 1.45 -10.695 3.406 1 98.44 78 ILE A C 1
ATOM 622 O O . ILE A 1 78 ? 0.744 -9.906 4.035 1 98.44 78 ILE A O 1
ATOM 626 N N . ASP A 1 79 ? 2.664 -10.828 3.678 1 98 79 ASP A N 1
ATOM 627 C CA . ASP A 1 79 ? 3.502 -9.836 4.348 1 98 79 ASP A CA 1
ATOM 628 C C . ASP A 1 79 ? 4.547 -9.266 3.393 1 98 79 ASP A C 1
ATOM 630 O O . ASP A 1 79 ? 5.238 -10.016 2.701 1 98 79 ASP A O 1
ATOM 634 N N . GLY A 1 80 ? 4.598 -7.953 3.303 1 98.19 80 GLY A N 1
ATOM 635 C CA . GLY A 1 80 ? 5.539 -7.359 2.363 1 98.19 80 GLY A CA 1
ATOM 636 C C . GLY A 1 80 ? 5.711 -5.863 2.557 1 98.19 80 GLY A C 1
ATOM 637 O O . GLY A 1 80 ? 5.578 -5.359 3.672 1 98.19 80 GLY A O 1
ATOM 638 N N . LYS A 1 81 ? 6.16 -5.25 1.499 1 97.75 81 LYS A N 1
ATOM 639 C CA . LYS A 1 81 ? 6.383 -3.807 1.541 1 97.75 81 LYS A CA 1
ATOM 640 C C . LYS A 1 81 ? 5.715 -3.111 0.359 1 97.75 81 LYS A C 1
ATOM 642 O O . LYS A 1 81 ? 5.539 -3.711 -0.703 1 97.75 81 LYS A O 1
ATOM 647 N N . LEU A 1 82 ? 5.387 -1.88 0.607 1 98.12 82 LEU A N 1
ATOM 648 C CA . LEU A 1 82 ? 4.758 -1.061 -0.422 1 98.12 82 LEU A CA 1
ATOM 649 C C . LEU A 1 82 ? 5.809 -0.397 -1.308 1 98.12 82 LEU A C 1
ATOM 651 O O . LEU A 1 82 ? 6.715 0.273 -0.807 1 98.12 82 LEU A O 1
ATOM 655 N N . ILE A 1 83 ? 5.727 -0.581 -2.605 1 97.69 83 ILE A N 1
ATOM 656 C CA . ILE A 1 83 ? 6.66 -0.015 -3.574 1 97.69 83 ILE A CA 1
ATOM 657 C C . ILE A 1 83 ? 5.891 0.758 -4.641 1 97.69 83 ILE A C 1
ATOM 659 O O . ILE A 1 83 ? 4.898 0.261 -5.184 1 97.69 83 ILE A O 1
ATOM 663 N N . HIS A 1 84 ? 6.352 1.995 -4.832 1 97 84 HIS A N 1
ATOM 664 C CA . HIS A 1 84 ? 5.746 2.842 -5.855 1 97 84 HIS A CA 1
ATOM 665 C C . HIS A 1 84 ? 6.688 3.027 -7.043 1 97 84 HIS A C 1
ATOM 667 O O . HIS A 1 84 ? 7.852 3.391 -6.867 1 97 84 HIS A O 1
ATOM 673 N N . ARG A 1 85 ? 6.246 2.68 -8.164 1 94.38 85 ARG A N 1
ATOM 674 C CA . ARG A 1 85 ? 7.074 2.844 -9.359 1 94.38 85 ARG A CA 1
ATOM 675 C C . ARG A 1 85 ? 6.316 3.586 -10.453 1 94.38 85 ARG A C 1
ATOM 677 O O . ARG A 1 85 ? 5.082 3.643 -10.438 1 94.38 85 ARG A O 1
ATOM 684 N N . SER A 1 86 ? 7.102 4.223 -11.273 1 92.62 86 SER A N 1
ATOM 685 C CA . SER A 1 86 ? 6.512 4.867 -12.445 1 92.62 86 SER A CA 1
ATOM 686 C C . SER A 1 86 ? 7.188 4.402 -13.727 1 92.62 86 SER A C 1
ATOM 688 O O . SER A 1 86 ? 8.367 4.035 -13.719 1 92.62 86 SER A O 1
ATOM 690 N N . TYR A 1 87 ? 6.285 4.289 -14.711 1 89.69 87 TYR A N 1
ATOM 691 C CA . TYR A 1 87 ? 6.844 3.926 -16.016 1 89.69 87 TYR A CA 1
ATOM 692 C C . TYR A 1 87 ? 6.086 4.613 -17.141 1 89.69 87 TYR A C 1
ATOM 694 O O . TYR A 1 87 ? 5.004 5.156 -16.922 1 89.69 87 TYR A O 1
ATOM 702 N N . GLU A 1 88 ? 6.812 4.762 -18.266 1 90.5 88 GLU A N 1
ATOM 703 C CA . GLU A 1 88 ? 6.184 5.336 -19.453 1 90.5 88 GLU A CA 1
ATOM 704 C C . GLU A 1 88 ? 5.547 4.258 -20.328 1 90.5 88 GLU A C 1
ATOM 706 O O . GLU A 1 88 ? 6.188 3.252 -20.641 1 90.5 88 GLU A O 1
ATOM 711 N N . ASP A 1 89 ? 4.246 4.531 -20.703 1 83.38 89 ASP A N 1
ATOM 712 C CA . ASP A 1 89 ? 3.578 3.535 -21.531 1 83.38 89 ASP A CA 1
ATOM 713 C C . ASP A 1 89 ? 3.922 3.734 -23 1 83.38 89 ASP A C 1
ATOM 715 O O . ASP A 1 89 ? 4.738 4.59 -23.344 1 83.38 89 ASP A O 1
ATOM 719 N N . ASN A 1 90 ? 3.418 2.809 -23.828 1 86.69 90 ASN A N 1
ATOM 720 C CA . ASN A 1 90 ? 3.736 2.814 -25.25 1 86.69 90 ASN A CA 1
ATOM 721 C C . ASN A 1 90 ? 3.334 4.129 -25.906 1 86.69 90 ASN A C 1
ATOM 723 O O . ASN A 1 90 ? 3.902 4.516 -26.938 1 86.69 90 ASN A O 1
ATOM 727 N N . ASN A 1 91 ? 2.504 4.852 -25.344 1 86.38 91 ASN A N 1
ATOM 728 C CA . ASN A 1 91 ? 2.025 6.113 -25.906 1 86.38 91 ASN A CA 1
ATOM 729 C C . ASN A 1 91 ? 2.746 7.309 -25.297 1 86.38 91 ASN A C 1
ATOM 731 O O . ASN A 1 91 ? 2.35 8.453 -25.516 1 86.38 91 ASN A O 1
ATOM 735 N N . GLY A 1 92 ? 3.699 6.992 -24.406 1 84.19 92 GLY A N 1
ATOM 736 C CA . GLY A 1 92 ? 4.5 8.055 -23.812 1 84.19 92 GLY A CA 1
ATOM 737 C C . GLY A 1 92 ? 3.875 8.648 -22.562 1 84.19 92 GLY A C 1
ATOM 738 O O . GLY A 1 92 ? 4.324 9.68 -22.078 1 84.19 92 GLY A O 1
ATOM 739 N N . ASN A 1 93 ? 2.824 8.016 -22.203 1 84.69 93 ASN A N 1
ATOM 740 C CA . ASN A 1 93 ? 2.182 8.508 -20.984 1 84.69 93 ASN A CA 1
ATOM 741 C C . ASN A 1 93 ? 2.809 7.902 -19.734 1 84.69 93 ASN A C 1
ATOM 743 O O . ASN A 1 93 ? 3.072 6.699 -19.688 1 84.69 93 ASN A O 1
ATOM 747 N N . LYS A 1 94 ? 3.023 8.734 -18.75 1 87.31 94 LYS A N 1
ATOM 748 C CA . LYS A 1 94 ? 3.582 8.273 -17.484 1 87.31 94 LYS A CA 1
ATOM 749 C C . LYS A 1 94 ? 2.529 7.539 -16.656 1 87.31 94 LYS A C 1
ATOM 751 O O . LYS A 1 94 ? 1.421 8.047 -16.469 1 87.31 94 LYS A O 1
ATOM 756 N N . LYS A 1 95 ? 2.889 6.273 -16.297 1 87.12 95 LYS A N 1
ATOM 757 C CA . LYS A 1 95 ? 1.989 5.469 -15.477 1 87.12 95 LYS A CA 1
ATOM 758 C C . LYS A 1 95 ? 2.59 5.203 -14.094 1 87.12 95 LYS A C 1
ATOM 760 O O . LYS A 1 95 ? 3.797 4.977 -13.977 1 87.12 95 LYS A O 1
ATOM 765 N N . PHE A 1 96 ? 1.688 5.426 -13.164 1 89.62 96 PHE A N 1
ATOM 766 C CA . PHE A 1 96 ? 2.092 5.145 -11.789 1 89.62 96 PHE A CA 1
ATOM 767 C C . PHE A 1 96 ? 1.51 3.816 -11.312 1 89.62 96 PHE A C 1
ATOM 769 O O . PHE A 1 96 ? 0.338 3.521 -11.562 1 89.62 96 PHE A O 1
ATOM 776 N N . VAL A 1 97 ? 2.439 3.049 -10.773 1 93.94 97 VAL A N 1
ATOM 777 C CA . VAL A 1 97 ? 1.987 1.752 -10.281 1 93.94 97 VAL A CA 1
ATOM 778 C C . VAL A 1 97 ? 2.451 1.555 -8.836 1 93.94 97 VAL A C 1
ATOM 780 O O . VAL A 1 97 ? 3.592 1.872 -8.5 1 93.94 97 VAL A O 1
ATOM 783 N N . THR A 1 98 ? 1.531 1.087 -8.023 1 97.44 98 THR A N 1
ATOM 784 C CA . THR A 1 98 ? 1.848 0.7 -6.652 1 97.44 98 THR A CA 1
ATOM 785 C C . THR A 1 98 ? 1.696 -0.807 -6.465 1 97.44 98 THR A C 1
ATOM 787 O O . THR A 1 98 ? 0.688 -1.39 -6.871 1 97.44 98 THR A O 1
ATOM 790 N N . GLU A 1 99 ? 2.729 -1.375 -5.902 1 98 99 GLU A N 1
ATOM 791 C CA . GLU A 1 99 ? 2.719 -2.818 -5.684 1 98 99 GLU A CA 1
ATOM 792 C C . GLU A 1 99 ? 3.094 -3.162 -4.246 1 98 99 GLU A C 1
ATOM 794 O O . GLU A 1 99 ? 3.814 -2.408 -3.588 1 98 99 GLU A O 1
ATOM 799 N N . VAL A 1 100 ? 2.521 -4.262 -3.82 1 98.56 100 VAL A N 1
ATOM 800 C CA . VAL A 1 100 ? 3.045 -4.887 -2.611 1 98.56 100 VAL A CA 1
ATOM 801 C C . VAL A 1 100 ? 4.059 -5.965 -2.986 1 98.56 100 VAL A C 1
ATOM 803 O O . VAL A 1 100 ? 3.695 -6.996 -3.561 1 98.56 100 VAL A O 1
ATOM 806 N N . VAL A 1 101 ? 5.289 -5.68 -2.67 1 98.5 101 VAL A N 1
ATOM 807 C CA . VAL A 1 101 ? 6.32 -6.688 -2.896 1 98.5 101 VAL A CA 1
ATOM 808 C C . VAL A 1 101 ? 6.398 -7.625 -1.696 1 98.5 101 VAL A C 1
ATOM 810 O O . VAL A 1 101 ? 6.754 -7.207 -0.592 1 98.5 101 VAL A O 1
ATOM 813 N N . ALA A 1 102 ? 6.105 -8.883 -1.993 1 98.56 102 ALA A N 1
ATOM 814 C CA . ALA A 1 102 ? 5.953 -9.852 -0.912 1 98.56 102 ALA A CA 1
ATOM 815 C C . ALA A 1 102 ? 7.309 -10.266 -0.349 1 98.56 102 ALA A C 1
ATOM 817 O O . ALA A 1 102 ? 8.266 -10.469 -1.103 1 98.56 102 ALA A O 1
ATOM 818 N N . GLN A 1 103 ? 7.352 -10.352 0.953 1 97.44 103 GLN A N 1
ATOM 819 C CA . GLN A 1 103 ? 8.5 -10.914 1.657 1 97.44 103 GLN A CA 1
ATOM 820 C C . GLN A 1 103 ? 8.172 -12.305 2.209 1 97.44 103 GLN A C 1
ATOM 822 O O . GLN A 1 103 ? 9.07 -13.125 2.408 1 97.44 103 GLN A O 1
ATOM 827 N N . ASP A 1 104 ? 6.883 -12.492 2.498 1 98.12 104 ASP A N 1
ATOM 828 C CA . ASP A 1 104 ? 6.383 -13.789 2.955 1 98.12 104 ASP A CA 1
ATOM 829 C C . ASP A 1 104 ? 4.953 -14.023 2.473 1 98.12 104 ASP A C 1
ATOM 831 O O . ASP A 1 104 ? 4.23 -13.07 2.16 1 98.12 104 ASP A O 1
ATOM 835 N N . MET A 1 105 ? 4.641 -15.289 2.453 1 98.44 105 MET A N 1
ATOM 836 C CA . MET A 1 105 ? 3.307 -15.688 2.01 1 98.44 105 MET A CA 1
ATOM 837 C C . MET A 1 105 ? 2.852 -16.953 2.725 1 98.44 105 MET A C 1
ATOM 839 O O . MET A 1 105 ? 3.629 -17.891 2.881 1 98.44 105 MET A O 1
ATOM 843 N N . LEU A 1 106 ? 1.606 -16.953 3.129 1 98 106 LEU A N 1
ATOM 844 C CA . LEU A 1 106 ? 0.986 -18.125 3.734 1 98 106 LEU A CA 1
ATOM 845 C C . LEU A 1 106 ? -0.325 -18.469 3.037 1 98 106 LEU A C 1
ATOM 847 O O . LEU A 1 106 ? -1.167 -17.594 2.82 1 98 106 LEU A O 1
ATOM 851 N N . MET A 1 107 ? -0.416 -19.703 2.656 1 97.25 107 MET A N 1
ATOM 852 C CA . MET A 1 107 ? -1.666 -20.172 2.062 1 97.25 107 MET A CA 1
ATOM 853 C C . MET A 1 107 ? -2.635 -20.641 3.139 1 97.25 107 MET A C 1
ATOM 855 O O . MET A 1 107 ? -2.256 -21.406 4.027 1 97.25 107 MET A O 1
ATOM 859 N N . LEU A 1 108 ? -3.811 -20.125 3.133 1 94.44 108 LEU A N 1
ATOM 860 C CA . LEU A 1 108 ? -4.797 -20.531 4.133 1 94.44 108 LEU A CA 1
ATOM 861 C C . LEU A 1 108 ? -5.629 -21.703 3.637 1 94.44 108 LEU A C 1
ATOM 863 O O . LEU A 1 108 ? -5.941 -21.797 2.447 1 94.44 108 LEU A O 1
ATOM 867 N N . ASN A 1 109 ? -5.688 -22.781 4.496 1 78.25 109 ASN A N 1
ATOM 868 C CA . ASN A 1 109 ? -6.387 -24.016 4.152 1 78.25 109 ASN A CA 1
ATOM 869 C C . ASN A 1 109 ? -7.898 -23.828 4.16 1 78.25 109 ASN A C 1
ATOM 871 O O . ASN A 1 109 ? -8.445 -23.188 5.066 1 78.25 109 ASN A O 1
ATOM 875 N N . ASN A 1 110 ? -8.445 -23.703 3.02 1 62.44 110 ASN A N 1
ATOM 876 C CA . ASN A 1 110 ? -9.898 -23.844 3.031 1 62.44 110 ASN A CA 1
ATOM 877 C C . ASN A 1 110 ? -10.328 -25.156 3.678 1 62.44 110 ASN A C 1
ATOM 879 O O . ASN A 1 110 ? -9.945 -26.234 3.225 1 62.44 110 ASN A O 1
ATOM 883 N N . ALA A 1 111 ? -10.18 -25.25 4.887 1 52.31 111 ALA A N 1
ATOM 884 C CA . ALA A 1 111 ? -10.703 -26.5 5.445 1 52.31 111 ALA A CA 1
ATOM 885 C C . ALA A 1 111 ? -11.914 -26.984 4.656 1 52.31 111 ALA A C 1
ATOM 887 O O . ALA A 1 111 ? -12.914 -26.266 4.543 1 52.31 111 ALA A O 1
ATOM 888 N N . LYS A 1 112 ? -11.742 -27.516 3.609 1 48.81 112 LYS A N 1
ATOM 889 C CA . LYS A 1 112 ? -12.891 -28.297 3.15 1 48.81 112 LYS A CA 1
ATOM 890 C C . LYS A 1 112 ? -13.672 -28.859 4.332 1 48.81 112 LYS A C 1
ATOM 892 O O . LYS A 1 112 ? -13.086 -29.484 5.227 1 48.81 112 LYS A O 1
ATOM 897 N N . LYS A 1 113 ? -14.758 -28.188 4.703 1 45.09 113 LYS A N 1
ATOM 898 C CA . LYS A 1 113 ? -15.719 -28.922 5.52 1 45.09 113 LYS A CA 1
ATOM 899 C C . LYS A 1 113 ? -15.781 -30.391 5.102 1 45.09 113 LYS A C 1
ATOM 901 O O . LYS A 1 113 ? -16.359 -30.719 4.066 1 45.09 113 LYS A O 1
ATOM 906 N N . GLU A 1 114 ? -14.711 -31.188 5.176 1 42.69 114 GLU A N 1
ATOM 907 C CA . GLU A 1 114 ? -15.055 -32.594 5.074 1 42.69 114 GLU A CA 1
ATOM 908 C C . GLU A 1 114 ? -16.391 -32.906 5.746 1 42.69 114 GLU A C 1
ATOM 910 O O . GLU A 1 114 ? -16.609 -32.531 6.906 1 42.69 114 GLU A O 1
ATOM 915 N N . ALA A 1 115 ? -17.484 -32.906 4.98 1 43.31 115 ALA A N 1
ATOM 916 C CA . ALA A 1 115 ? -18.766 -33.5 5.375 1 43.31 115 ALA A CA 1
ATOM 917 C C . ALA A 1 115 ? -18.562 -34.688 6.281 1 43.31 115 ALA A C 1
ATOM 919 O O . ALA A 1 115 ? -17.953 -35.688 5.887 1 43.31 115 ALA A O 1
ATOM 920 N N . VAL A 1 116 ? -18.344 -34.469 7.473 1 41.78 116 VAL A N 1
ATOM 921 C CA . VAL A 1 116 ? -18.625 -35.625 8.32 1 41.78 116 VAL A CA 1
ATOM 922 C C . VAL A 1 116 ? -19.875 -36.344 7.801 1 41.78 116 VAL A C 1
ATOM 924 O O . VAL A 1 116 ? -20.969 -35.812 7.832 1 41.78 116 VAL A O 1
ATOM 927 N N . ALA A 1 117 ? -19.906 -37.125 6.652 1 42.75 117 ALA A N 1
ATOM 928 C CA . ALA A 1 117 ? -20.906 -38.188 6.484 1 42.75 117 ALA A CA 1
ATOM 929 C C . ALA A 1 117 ? -21.359 -38.719 7.836 1 42.75 117 ALA A C 1
ATOM 931 O O . ALA A 1 117 ? -20.531 -39.156 8.648 1 42.75 117 ALA A O 1
ATOM 932 N N . GLU A 1 118 ? -22.359 -38.25 8.523 1 37.94 118 GLU A N 1
ATOM 933 C CA . GLU A 1 118 ? -23.078 -38.875 9.625 1 37.94 118 GLU A CA 1
ATOM 934 C C . GLU A 1 118 ? -23.109 -40.406 9.438 1 37.94 118 GLU A C 1
ATOM 936 O O . GLU A 1 118 ? -23.484 -40.875 8.367 1 37.94 118 GLU A O 1
ATOM 941 N N . LEU A 1 119 ? -22.25 -41.156 10.062 1 41.66 119 LEU A N 1
ATOM 942 C CA . LEU A 1 119 ? -22.453 -42.531 10.508 1 41.66 119 LEU A CA 1
ATOM 943 C C . LEU A 1 119 ? -23.938 -42.781 10.812 1 41.66 119 LEU A C 1
ATOM 945 O O . LEU A 1 119 ? -24.469 -42.25 11.789 1 41.66 119 LEU A O 1
ATOM 949 N N . ASP A 1 120 ? -24.969 -42.625 9.789 1 35.44 120 ASP A N 1
ATOM 950 C CA . ASP A 1 120 ? -26.016 -43.625 9.992 1 35.44 120 ASP A CA 1
ATOM 951 C C . ASP A 1 120 ? -25.578 -45 9.492 1 35.44 120 ASP A C 1
ATOM 953 O O . ASP A 1 120 ? -24.953 -45.125 8.445 1 35.44 120 ASP A O 1
ATOM 957 N N . MET B 1 1 ? -14.367 -3.297 12.75 1 44.28 1 MET B N 1
ATOM 958 C CA . MET B 1 1 ? -13.672 -3.104 11.484 1 44.28 1 MET B CA 1
ATOM 959 C C . MET B 1 1 ? -12.625 -4.191 11.266 1 44.28 1 MET B C 1
ATOM 961 O O . MET B 1 1 ? -11.781 -4.426 12.125 1 44.28 1 MET B O 1
ATOM 965 N N . ASN B 1 2 ? -12.883 -5.262 10.523 1 51.19 2 ASN B N 1
ATOM 966 C CA . ASN B 1 2 ? -11.977 -6.387 10.305 1 51.19 2 ASN B CA 1
ATOM 967 C C . ASN B 1 2 ? -10.648 -5.926 9.719 1 51.19 2 ASN B C 1
ATOM 969 O O . ASN B 1 2 ? -10.43 -6.027 8.508 1 51.19 2 ASN B O 1
ATOM 973 N N . SER B 1 3 ? -9.836 -5.059 10.523 1 68.44 3 SER B N 1
ATOM 974 C CA . SER B 1 3 ? -8.617 -4.289 10.305 1 68.44 3 SER B CA 1
ATOM 975 C C . SER B 1 3 ? -7.422 -5.203 10.062 1 68.44 3 SER B C 1
ATOM 977 O O . SER B 1 3 ? -6.395 -4.762 9.539 1 68.44 3 SER B O 1
ATOM 979 N N . LEU B 1 4 ? -7.738 -6.59 10 1 83.12 4 LEU B N 1
ATOM 980 C CA . LEU B 1 4 ? -6.559 -7.445 9.922 1 83.12 4 LEU B CA 1
ATOM 981 C C . LEU B 1 4 ? -6.293 -7.871 8.477 1 83.12 4 LEU B C 1
ATOM 983 O O . LEU B 1 4 ? -5.188 -8.297 8.148 1 83.12 4 LEU B O 1
ATOM 987 N N . ARG B 1 5 ? -7.266 -7.641 7.578 1 95.06 5 ARG B N 1
ATOM 988 C CA . ARG B 1 5 ? -7.145 -8.172 6.223 1 95.06 5 ARG B CA 1
ATOM 989 C C . ARG B 1 5 ? -6.387 -7.203 5.32 1 95.06 5 ARG B C 1
ATOM 991 O O . ARG B 1 5 ? -5.91 -7.586 4.25 1 95.06 5 ARG B O 1
ATOM 998 N N . ASN B 1 6 ? -6.402 -6.008 5.707 1 98.12 6 ASN B N 1
ATOM 999 C CA . ASN B 1 6 ? -5.734 -4.922 5 1 98.12 6 ASN B CA 1
ATOM 1000 C C . ASN B 1 6 ? -5.078 -3.943 5.969 1 98.12 6 ASN B C 1
ATOM 1002 O O . ASN B 1 6 ? -5.73 -3.029 6.477 1 98.12 6 ASN B O 1
ATOM 1006 N N . ARG B 1 7 ? -3.779 -4.141 6.16 1 97.69 7 ARG B N 1
ATOM 1007 C CA . ARG B 1 7 ? -3.09 -3.316 7.145 1 97.69 7 ARG B CA 1
ATOM 1008 C C . ARG B 1 7 ? -1.735 -2.85 6.617 1 97.69 7 ARG B C 1
ATOM 1010 O O . ARG B 1 7 ? -0.975 -3.645 6.059 1 97.69 7 ARG B O 1
ATOM 1017 N N . VAL B 1 8 ? -1.486 -1.584 6.797 1 98.25 8 VAL B N 1
ATOM 1018 C CA . VAL B 1 8 ? -0.219 -0.971 6.41 1 98.25 8 VAL B CA 1
ATOM 1019 C C . VAL B 1 8 ? 0.392 -0.248 7.609 1 98.25 8 VAL B C 1
ATOM 1021 O O . VAL B 1 8 ? -0.307 0.46 8.336 1 98.25 8 VAL B O 1
ATOM 1024 N N . GLN B 1 9 ? 1.61 -0.467 7.812 1 98 9 GLN B N 1
ATOM 1025 C CA . GLN B 1 9 ? 2.381 0.287 8.797 1 98 9 GLN B CA 1
ATOM 1026 C C . GLN B 1 9 ? 3.578 0.974 8.148 1 98 9 GLN B C 1
ATOM 1028 O O . GLN B 1 9 ? 4.406 0.319 7.508 1 98 9 GLN B O 1
ATOM 1033 N N . LEU B 1 10 ? 3.674 2.268 8.406 1 98.56 10 LEU B N 1
ATOM 1034 C CA . LEU B 1 10 ? 4.77 3.047 7.84 1 98.56 10 LEU B CA 1
ATOM 1035 C C . LEU B 1 10 ? 5.422 3.926 8.906 1 98.56 10 LEU B C 1
ATOM 1037 O O . LEU B 1 10 ? 4.734 4.484 9.758 1 98.56 10 LEU B O 1
ATOM 1041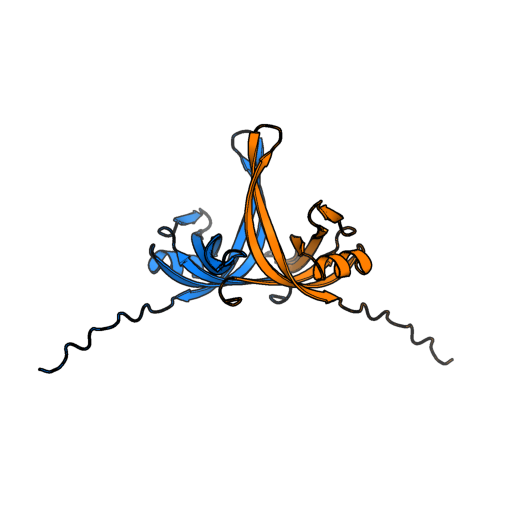 N N . ILE B 1 11 ? 6.703 4.023 8.812 1 98.19 11 ILE B N 1
ATOM 1042 C CA . ILE B 1 11 ? 7.473 4.98 9.594 1 98.19 11 ILE B CA 1
ATOM 1043 C C . ILE B 1 11 ? 8.352 5.824 8.672 1 98.19 11 ILE B C 1
ATOM 1045 O O . ILE B 1 11 ? 9.188 5.285 7.941 1 98.19 11 ILE B O 1
ATOM 1049 N N . GLY B 1 12 ? 8.156 7.07 8.664 1 98.12 12 GLY B N 1
ATOM 1050 C CA . GLY B 1 12 ? 8.906 7.91 7.75 1 98.12 12 GLY B CA 1
ATOM 1051 C C . GLY B 1 12 ? 8.789 9.391 8.062 1 98.12 12 GLY B C 1
ATOM 1052 O O . GLY B 1 12 ? 8.328 9.773 9.141 1 98.12 12 GLY B O 1
ATOM 1053 N N . ASN B 1 13 ? 9.336 10.211 7.141 1 98.06 13 ASN B N 1
ATOM 1054 C CA . ASN B 1 13 ? 9.344 11.664 7.293 1 98.06 13 ASN B CA 1
ATOM 1055 C C . ASN B 1 13 ? 8.477 12.344 6.234 1 98.06 13 ASN B C 1
ATOM 1057 O O . ASN B 1 13 ? 8.477 11.93 5.074 1 98.06 13 ASN B O 1
ATOM 1061 N N . LEU B 1 14 ? 7.863 13.406 6.676 1 98.69 14 LEU B N 1
ATOM 1062 C CA . LEU B 1 14 ? 7.09 14.195 5.719 1 98.69 14 LEU B CA 1
ATOM 1063 C C . LEU B 1 14 ? 8.016 14.914 4.734 1 98.69 14 LEU B C 1
ATOM 1065 O O . LEU B 1 14 ? 8.961 15.586 5.145 1 98.69 14 LEU B O 1
ATOM 1069 N N . GLY B 1 15 ? 7.695 14.844 3.498 1 98.5 15 GLY B N 1
ATOM 1070 C CA . GLY B 1 15 ? 8.484 15.516 2.48 1 98.5 15 GLY B CA 1
ATOM 1071 C C . GLY B 1 15 ? 8.047 16.953 2.24 1 98.5 15 GLY B C 1
ATOM 1072 O O . GLY B 1 15 ? 8.75 17.719 1.578 1 98.5 15 GLY B O 1
ATOM 1073 N N . ALA B 1 16 ? 6.871 17.281 2.658 1 98.62 16 ALA B N 1
ATOM 1074 C CA . ALA B 1 16 ? 6.273 18.609 2.537 1 98.62 16 ALA B CA 1
ATOM 1075 C C . ALA B 1 16 ? 5.273 18.859 3.662 1 98.62 16 ALA B C 1
ATOM 1077 O O . ALA B 1 16 ? 4.949 17.953 4.43 1 98.62 16 ALA B O 1
ATOM 1078 N N . ASP B 1 17 ? 4.926 20.062 3.729 1 98.75 17 ASP B N 1
ATOM 1079 C CA . ASP B 1 17 ? 3.873 20.375 4.688 1 98.75 17 ASP B CA 1
ATOM 1080 C C . ASP B 1 17 ? 2.561 19.688 4.309 1 98.75 17 ASP B C 1
ATOM 1082 O O . ASP B 1 17 ? 2.299 19.453 3.129 1 98.75 17 ASP B O 1
ATOM 1086 N N . PRO B 1 18 ? 1.712 19.453 5.273 1 98.81 18 PRO B N 1
ATOM 1087 C CA . PRO B 1 18 ? 0.432 18.797 4.996 1 98.81 18 PRO B CA 1
ATOM 1088 C C . PRO B 1 18 ? -0.476 19.625 4.094 1 98.81 18 PRO B C 1
ATOM 1090 O O . PRO B 1 18 ? -0.451 20.859 4.156 1 98.81 18 PRO B O 1
ATOM 1093 N N . GLU B 1 19 ? -1.185 18.953 3.281 1 98.75 19 GLU B N 1
ATOM 1094 C CA . GLU B 1 19 ? -2.229 19.594 2.486 1 98.75 19 GLU B CA 1
ATOM 1095 C C . GLU B 1 19 ? -3.604 19.391 3.115 1 98.75 19 GLU B C 1
ATOM 1097 O O . GLU B 1 19 ? -4.109 18.266 3.17 1 98.75 19 GLU B O 1
ATOM 1102 N N . ILE B 1 20 ? -4.195 20.438 3.439 1 98.31 20 ILE B N 1
ATOM 1103 C CA . ILE B 1 20 ? -5.449 20.359 4.184 1 98.31 20 ILE B CA 1
ATOM 1104 C C . ILE B 1 20 ? -6.613 20.75 3.273 1 98.31 20 ILE B C 1
ATOM 1106 O O . ILE B 1 20 ? -6.543 21.75 2.559 1 98.31 20 ILE B O 1
ATOM 1110 N N . LYS B 1 21 ? -7.594 19.969 3.35 1 98.12 21 LYS B N 1
ATOM 1111 C CA . LYS B 1 21 ? -8.812 20.25 2.598 1 98.12 21 LYS B CA 1
ATOM 1112 C C . LYS B 1 21 ? -10.047 20.109 3.48 1 98.12 21 LYS B C 1
ATOM 1114 O O . LYS B 1 21 ? -10.164 19.156 4.25 1 98.12 21 LYS B O 1
ATOM 1119 N N . GLU B 1 22 ? -10.93 21.031 3.309 1 96.19 22 GLU B N 1
ATOM 1120 C CA . GLU B 1 22 ? -12.219 20.984 3.998 1 96.19 22 GLU B CA 1
ATOM 1121 C C . GLU B 1 22 ? -13.375 20.938 3.002 1 96.19 22 GLU B C 1
ATOM 1123 O O . GLU B 1 22 ? -13.398 21.703 2.037 1 96.19 22 GLU B O 1
ATOM 1128 N N . PHE B 1 23 ? -14.273 20.047 3.266 1 96 23 PHE B N 1
ATOM 1129 C CA . PHE B 1 23 ? -15.414 19.875 2.369 1 96 23 PHE B CA 1
ATOM 1130 C C . PHE B 1 23 ? -16.641 20.594 2.914 1 96 23 PHE B C 1
ATOM 1132 O O . PHE B 1 23 ? -16.703 20.938 4.098 1 96 23 PHE B O 1
ATOM 1139 N N . ASN B 1 24 ? -17.641 20.812 2.008 1 94.69 24 ASN B N 1
ATOM 1140 C CA . ASN B 1 24 ? -18.859 21.516 2.387 1 94.69 24 ASN B CA 1
ATOM 1141 C C . ASN B 1 24 ? -19.641 20.75 3.453 1 94.69 24 ASN B C 1
ATOM 1143 O O . ASN B 1 24 ? -20.359 21.359 4.258 1 94.69 24 ASN B O 1
ATOM 1147 N N . SER B 1 25 ? -19.516 19.516 3.527 1 92.75 25 SER B N 1
ATOM 1148 C CA . SER B 1 25 ? -20.219 18.656 4.488 1 92.75 25 SER B CA 1
ATOM 1149 C C . SER B 1 25 ? -19.625 18.812 5.887 1 92.75 25 SER B C 1
ATOM 1151 O O . SER B 1 25 ? -20.203 18.312 6.863 1 92.75 25 SER B O 1
ATOM 1153 N N . GLY B 1 26 ? -18.484 19.531 5.938 1 93.56 26 GLY B N 1
ATOM 1154 C CA . GLY B 1 26 ? -17.797 19.641 7.211 1 93.56 26 GLY B CA 1
ATOM 1155 C C . GLY B 1 26 ? -16.703 18.609 7.387 1 93.56 26 GLY B C 1
ATOM 1156 O O . GLY B 1 26 ? -15.938 18.672 8.352 1 93.56 26 GLY B O 1
ATOM 1157 N N . LYS B 1 27 ? -16.672 17.672 6.48 1 95.81 27 LYS B N 1
ATOM 1158 C CA . LYS B 1 27 ? -15.602 16.656 6.523 1 95.81 27 LYS B CA 1
ATOM 1159 C C . LYS B 1 27 ? -14.242 17.281 6.215 1 95.81 27 LYS B C 1
ATOM 1161 O O . LYS B 1 27 ? -14.133 18.141 5.34 1 95.81 27 LYS B O 1
ATOM 1166 N N . LYS B 1 28 ? -13.242 16.844 6.949 1 98.19 28 LYS B N 1
ATOM 1167 C CA . LYS B 1 28 ? -11.883 17.344 6.758 1 98.19 28 LYS B CA 1
ATOM 1168 C C . LYS B 1 28 ? -10.953 16.219 6.27 1 98.19 28 LYS B C 1
ATOM 1170 O O . LYS B 1 28 ? -11.047 15.086 6.727 1 98.19 28 LYS B O 1
ATOM 1175 N N . MET B 1 29 ? -10.109 16.609 5.402 1 98.69 29 MET B N 1
ATOM 1176 C CA . MET B 1 29 ? -9.117 15.688 4.859 1 98.69 29 MET B CA 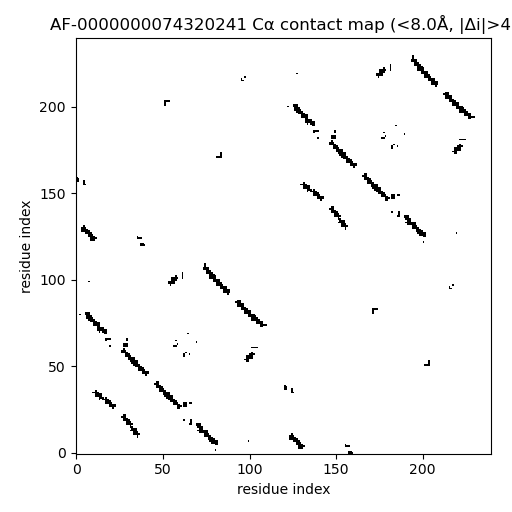1
ATOM 1177 C C . MET B 1 29 ? -7.727 16.312 4.867 1 98.69 29 MET B C 1
ATOM 1179 O O . MET B 1 29 ? -7.562 17.469 4.496 1 98.69 29 MET B O 1
ATOM 1183 N N . THR B 1 30 ? -6.742 15.594 5.289 1 98.88 30 THR B N 1
ATOM 1184 C CA . THR B 1 30 ? -5.34 15.992 5.188 1 98.88 30 THR B CA 1
ATOM 1185 C C . THR B 1 30 ? -4.527 14.938 4.445 1 98.88 30 THR B C 1
ATOM 1187 O O . THR B 1 30 ? -4.672 1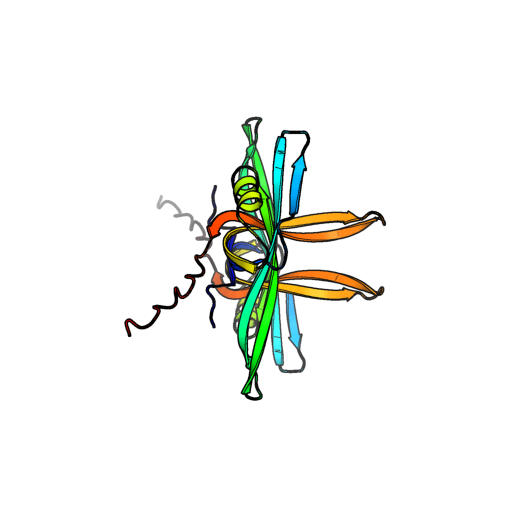3.742 4.699 1 98.88 30 THR B O 1
ATOM 1190 N N . THR B 1 31 ? -3.787 15.367 3.496 1 98.88 31 THR B N 1
ATOM 1191 C CA . THR B 1 31 ? -2.928 14.461 2.738 1 98.88 31 THR B CA 1
ATOM 1192 C C . THR B 1 31 ? -1.456 14.742 3.033 1 98.88 31 THR B C 1
ATOM 1194 O O . THR B 1 31 ? -1.045 15.898 3.117 1 98.88 31 THR B O 1
ATOM 1197 N N . LEU B 1 32 ? -0.715 13.719 3.197 1 98.81 32 LEU B N 1
ATOM 1198 C CA . LEU B 1 32 ? 0.722 13.805 3.432 1 98.81 32 LEU B CA 1
ATOM 1199 C C . LEU B 1 32 ? 1.496 13.047 2.361 1 98.81 32 LEU B C 1
ATOM 1201 O O . LEU B 1 32 ? 1.007 12.047 1.83 1 98.81 32 LEU B O 1
ATOM 1205 N N . SER B 1 33 ? 2.643 13.531 2.055 1 98.75 33 SER B N 1
ATOM 1206 C CA . SER B 1 33 ? 3.668 12.742 1.377 1 98.75 33 SER B CA 1
ATOM 1207 C C . SER B 1 33 ? 4.699 12.211 2.365 1 98.75 33 SER B C 1
ATOM 1209 O O . SER B 1 33 ? 5.445 12.984 2.971 1 98.75 33 SER B O 1
ATOM 1211 N N . LEU B 1 34 ? 4.77 10.93 2.553 1 98.75 34 LEU B N 1
ATOM 1212 C CA . LEU B 1 34 ? 5.621 10.312 3.562 1 98.75 34 LEU B CA 1
ATOM 1213 C C . LEU B 1 34 ? 6.754 9.523 2.908 1 98.75 34 LEU B C 1
ATOM 1215 O O . LEU B 1 34 ? 6.508 8.617 2.107 1 98.75 34 LEU B O 1
ATOM 1219 N N . ALA B 1 35 ? 7.93 9.852 3.326 1 98.31 35 ALA B N 1
ATOM 1220 C CA . ALA B 1 35 ? 9.109 9.164 2.803 1 98.31 35 ALA B CA 1
ATOM 1221 C C . ALA B 1 35 ? 9.523 8.016 3.717 1 98.31 35 ALA B C 1
ATOM 1223 O O . ALA B 1 35 ? 9.719 8.203 4.918 1 98.31 35 ALA B O 1
ATOM 1224 N N . THR B 1 36 ? 9.617 6.848 3.217 1 97.88 36 THR B N 1
ATOM 1225 C CA . THR B 1 36 ? 10.281 5.734 3.879 1 97.88 36 THR B CA 1
ATOM 1226 C C . THR B 1 36 ? 11.531 5.316 3.113 1 97.88 36 THR B C 1
ATOM 1228 O O . THR B 1 36 ? 11.5 5.172 1.89 1 97.88 36 THR B O 1
ATOM 1231 N N . THR B 1 37 ? 12.633 5.16 3.865 1 95.06 37 THR B N 1
ATOM 1232 C CA . THR B 1 37 ? 13.891 4.844 3.211 1 95.06 37 THR B CA 1
ATOM 1233 C C . THR B 1 37 ? 14.469 3.535 3.752 1 95.06 37 THR B C 1
ATOM 1235 O O . THR B 1 37 ? 14.5 3.32 4.965 1 95.06 37 THR B O 1
ATOM 1238 N N . GLU B 1 38 ? 14.766 2.689 2.857 1 92.38 38 GLU B N 1
ATOM 1239 C CA . GLU B 1 38 ? 15.492 1.471 3.197 1 92.38 38 GLU B CA 1
ATOM 1240 C C . GLU B 1 38 ? 16.891 1.474 2.584 1 92.38 38 GLU B C 1
ATOM 1242 O O . GLU B 1 38 ? 17.062 1.863 1.429 1 92.38 38 GLU B O 1
ATOM 1247 N N . SER B 1 39 ? 17.844 1.064 3.479 1 91.38 39 SER B N 1
ATOM 1248 C CA . SER B 1 39 ? 19.219 0.991 3.02 1 91.38 39 SER B CA 1
ATOM 1249 C C . SER B 1 39 ? 19.688 -0.456 2.879 1 91.38 39 SER B C 1
ATOM 1251 O O . SER B 1 39 ? 19.391 -1.293 3.734 1 91.38 39 SER B O 1
ATOM 1253 N N . TYR B 1 40 ? 20.375 -0.674 1.724 1 87.81 40 TYR B N 1
ATOM 1254 C CA . TYR B 1 40 ? 20.922 -2.008 1.525 1 87.81 40 TYR B CA 1
ATOM 1255 C C . TYR B 1 40 ? 22.203 -1.952 0.69 1 87.81 40 TYR B C 1
ATOM 1257 O O . TYR B 1 40 ? 22.484 -0.939 0.046 1 87.81 40 TYR B O 1
ATOM 1265 N N . LEU B 1 41 ? 23 -2.982 0.842 1 90 41 LEU B N 1
ATOM 1266 C CA . LEU B 1 41 ? 24.219 -3.105 0.064 1 90 41 LEU B CA 1
ATOM 1267 C C . LEU B 1 41 ? 23.953 -3.803 -1.266 1 90 41 LEU B C 1
ATOM 1269 O O . LEU B 1 41 ? 23.328 -4.863 -1.301 1 90 41 LEU B O 1
ATOM 1273 N N . ASN B 1 42 ? 24.391 -3.137 -2.357 1 87.25 42 ASN B N 1
ATOM 1274 C CA . ASN B 1 42 ? 24.203 -3.789 -3.648 1 87.25 42 ASN B CA 1
ATOM 1275 C C . ASN B 1 42 ? 25.328 -4.789 -3.939 1 87.25 42 ASN B C 1
ATOM 1277 O O . ASN B 1 42 ? 26.141 -5.082 -3.066 1 87.25 42 ASN B O 1
ATOM 1281 N N . ASN B 1 43 ? 25.234 -5.426 -5.145 1 87.81 43 ASN B N 1
ATOM 1282 C CA . ASN B 1 43 ? 26.188 -6.469 -5.52 1 87.81 43 ASN B CA 1
ATOM 1283 C C . ASN B 1 43 ? 27.609 -5.941 -5.547 1 87.81 43 ASN B C 1
ATOM 1285 O O . ASN B 1 43 ? 28.562 -6.715 -5.434 1 87.81 43 ASN B O 1
ATOM 1289 N N . LYS B 1 44 ? 27.828 -4.688 -5.68 1 92.06 44 LYS B N 1
ATOM 1290 C CA . LYS B 1 44 ? 29.156 -4.074 -5.746 1 92.06 44 LYS B CA 1
ATOM 1291 C C . LYS B 1 44 ? 29.625 -3.609 -4.371 1 92.06 44 LYS B C 1
ATOM 1293 O O . LYS B 1 44 ? 30.672 -2.986 -4.242 1 92.06 44 LYS B O 1
ATOM 1298 N N . GLY B 1 45 ? 28.75 -3.922 -3.414 1 91 45 GLY B N 1
ATOM 1299 C CA . GLY B 1 45 ? 29.094 -3.543 -2.053 1 91 45 GLY B CA 1
ATOM 1300 C C 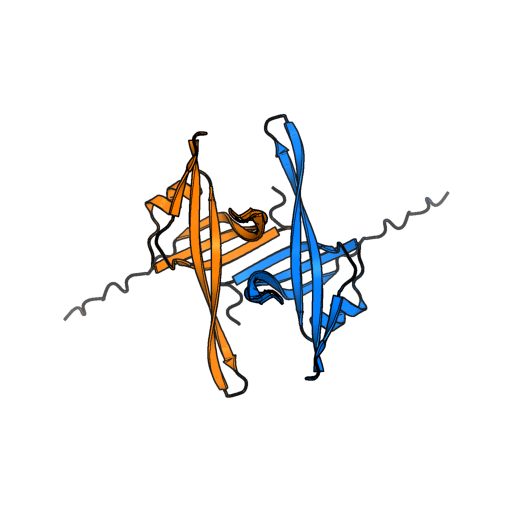. GLY B 1 45 ? 28.797 -2.086 -1.747 1 91 45 GLY B C 1
ATOM 1301 O O . GLY B 1 45 ? 29.281 -1.547 -0.749 1 91 45 GLY B O 1
ATOM 1302 N N . GLU B 1 46 ? 28.156 -1.452 -2.617 1 92 46 GLU B N 1
ATOM 1303 C CA . GLU B 1 46 ? 27.797 -0.051 -2.408 1 92 46 GLU B CA 1
ATOM 1304 C C . GLU B 1 46 ? 26.453 0.078 -1.686 1 92 46 GLU B C 1
ATOM 1306 O O . GLU B 1 46 ? 25.531 -0.685 -1.951 1 92 46 GLU B O 1
ATOM 1311 N N . ARG B 1 47 ? 26.484 0.981 -0.756 1 91 47 ARG B N 1
ATOM 1312 C CA . ARG B 1 47 ? 25.25 1.25 -0.03 1 91 47 ARG B CA 1
ATOM 1313 C C . ARG B 1 47 ? 24.25 1.996 -0.908 1 91 47 ARG B C 1
ATOM 1315 O O . ARG B 1 47 ? 24.562 3.049 -1.464 1 91 47 ARG B O 1
ATOM 1322 N N . ILE B 1 48 ? 23.062 1.326 -1.063 1 91.25 48 ILE B N 1
ATOM 1323 C CA . ILE B 1 48 ? 22.016 1.952 -1.853 1 91.25 48 ILE B CA 1
ATOM 1324 C C . ILE B 1 48 ? 20.844 2.318 -0.948 1 91.25 48 ILE B C 1
ATOM 1326 O O . ILE B 1 48 ? 20.406 1.511 -0.121 1 91.25 48 ILE B O 1
ATOM 1330 N N . ASN B 1 49 ? 20.422 3.545 -1.071 1 91.69 49 ASN B N 1
ATOM 1331 C CA . ASN B 1 49 ? 19.219 4 -0.376 1 91.69 49 ASN B CA 1
ATOM 1332 C C . ASN B 1 49 ? 18.016 4.043 -1.31 1 91.69 49 ASN B C 1
ATOM 1334 O O . ASN B 1 49 ? 18.047 4.715 -2.34 1 91.69 49 ASN B O 1
ATOM 1338 N N . ASP B 1 50 ? 17.062 3.27 -0.919 1 92.88 50 ASP B N 1
ATOM 1339 C CA . ASP B 1 50 ? 15.812 3.25 -1.677 1 92.88 50 ASP B CA 1
ATOM 1340 C C . ASP B 1 50 ? 14.695 3.947 -0.908 1 92.88 50 ASP B C 1
ATOM 1342 O O . ASP B 1 50 ? 14.32 3.512 0.183 1 92.88 50 ASP B O 1
ATOM 1346 N N . THR B 1 51 ? 14.227 5.055 -1.517 1 96.62 51 THR B N 1
ATOM 1347 C CA . THR B 1 51 ? 13.172 5.816 -0.862 1 96.62 51 THR B CA 1
ATOM 1348 C C . THR B 1 51 ? 11.836 5.621 -1.578 1 96.62 51 THR B C 1
ATOM 1350 O O . THR B 1 51 ? 11.773 5.672 -2.809 1 96.62 51 THR B O 1
ATOM 1353 N N . GLN B 1 52 ? 10.859 5.32 -0.757 1 97.75 52 GLN B N 1
ATOM 1354 C CA . GLN B 1 52 ? 9.492 5.285 -1.259 1 97.75 52 GLN B CA 1
ATOM 1355 C C . GLN B 1 52 ? 8.68 6.461 -0.72 1 97.75 52 GLN B C 1
ATOM 1357 O O . GLN B 1 52 ? 8.82 6.836 0.446 1 97.75 52 GLN B O 1
ATOM 1362 N N . TRP B 1 53 ? 7.848 7.004 -1.649 1 97.94 53 TRP B N 1
ATOM 1363 C CA . TRP B 1 53 ? 6.965 8.109 -1.287 1 97.94 53 TRP B CA 1
ATOM 1364 C C . TRP B 1 53 ? 5.512 7.652 -1.242 1 97.94 53 TRP B C 1
ATOM 1366 O O . TRP B 1 53 ? 4.941 7.277 -2.27 1 97.94 53 TRP B O 1
ATOM 1376 N N . HIS B 1 54 ? 5.004 7.711 -0.072 1 98.62 54 HIS B N 1
ATOM 1377 C CA . HIS B 1 54 ? 3.645 7.23 0.143 1 98.62 54 HIS B CA 1
ATOM 1378 C C . HIS B 1 54 ? 2.668 8.391 0.295 1 98.62 54 HIS B C 1
ATOM 1380 O O . HIS B 1 54 ? 2.957 9.367 0.999 1 98.62 54 HIS B O 1
ATOM 1386 N N . ARG B 1 55 ? 1.536 8.234 -0.364 1 98.62 55 ARG B N 1
ATOM 1387 C CA . ARG B 1 55 ? 0.434 9.164 -0.136 1 98.62 55 ARG B CA 1
ATOM 1388 C C . ARG B 1 55 ? -0.427 8.711 1.039 1 98.62 55 ARG B C 1
ATOM 1390 O O . ARG B 1 55 ? -1.047 7.645 0.99 1 98.62 55 ARG B O 1
ATOM 1397 N N . ILE B 1 56 ? -0.449 9.508 2.064 1 98.88 56 ILE B N 1
ATOM 1398 C CA . ILE B 1 56 ? -1.251 9.219 3.246 1 98.88 56 ILE B CA 1
ATOM 1399 C C . ILE B 1 56 ? -2.49 10.109 3.266 1 98.88 56 ILE B C 1
ATOM 1401 O O . ILE B 1 56 ? -2.4 11.312 3.014 1 98.88 56 ILE B O 1
ATOM 1405 N N . VAL B 1 57 ? -3.6 9.531 3.572 1 98.88 57 VAL B N 1
ATOM 1406 C CA . VAL B 1 57 ? -4.828 10.305 3.707 1 98.88 57 VAL B CA 1
ATOM 1407 C C . VAL B 1 57 ? -5.383 10.148 5.121 1 98.88 57 VAL B C 1
ATOM 1409 O O . VAL B 1 57 ? -5.539 9.031 5.617 1 98.88 57 VAL B O 1
ATOM 1412 N N . LEU B 1 58 ? -5.617 11.203 5.734 1 98.81 58 LEU B N 1
ATOM 1413 C CA . LEU B 1 58 ? -6.234 11.25 7.055 1 98.81 58 LEU B CA 1
ATOM 1414 C C . LEU B 1 58 ? -7.586 11.961 7 1 98.81 58 LEU B C 1
ATOM 1416 O O . LEU B 1 58 ? -7.727 12.977 6.316 1 98.81 58 LEU B O 1
ATOM 1420 N N . TRP B 1 59 ? -8.492 11.43 7.758 1 98.44 59 TRP B N 1
ATOM 1421 C CA . TRP B 1 59 ? -9.836 12.008 7.754 1 98.44 59 TRP B CA 1
ATOM 1422 C C . TRP B 1 59 ? -10.227 12.477 9.148 1 98.44 59 TRP B C 1
ATOM 1424 O O . TRP B 1 59 ? -9.703 11.984 10.148 1 98.44 59 TRP B O 1
ATOM 1434 N N . ASP B 1 60 ? -11.039 13.508 9.164 1 97.25 60 ASP 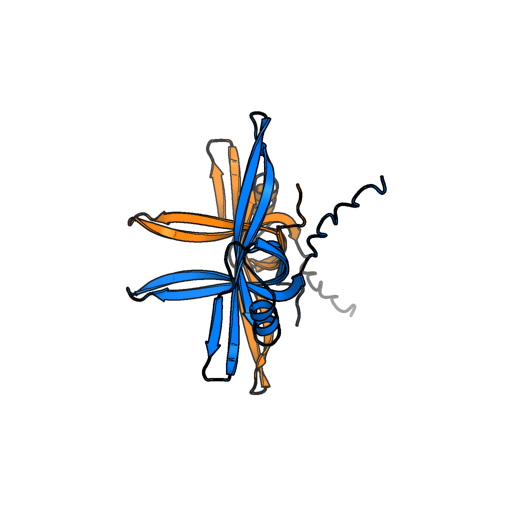B N 1
ATOM 1435 C CA . ASP B 1 60 ? -11.742 13.992 10.344 1 97.25 60 ASP B CA 1
ATOM 1436 C C . ASP B 1 60 ? -10.758 14.297 11.477 1 97.25 60 ASP B C 1
ATOM 1438 O O . ASP B 1 60 ? -9.805 15.055 11.297 1 97.25 60 ASP B O 1
ATOM 1442 N N . LYS B 1 61 ? -10.914 13.68 12.609 1 97.69 61 LYS B N 1
ATOM 1443 C CA . LYS B 1 61 ? -10.117 14.047 13.773 1 97.69 61 LYS B CA 1
ATOM 1444 C C . LYS B 1 61 ? -8.625 13.891 13.484 1 97.69 61 LYS B C 1
ATOM 1446 O O . LYS B 1 61 ? -7.824 14.758 13.836 1 97.69 61 LYS B O 1
ATOM 1451 N N . LEU B 1 62 ? -8.281 12.844 12.82 1 98.38 62 LEU B N 1
ATOM 1452 C CA . LEU B 1 62 ? -6.883 12.625 12.484 1 98.38 62 LEU B CA 1
ATOM 1453 C C . LEU B 1 62 ? -6.383 13.688 11.516 1 98.38 62 LEU B C 1
ATOM 1455 O O . LEU B 1 62 ? -5.23 14.117 11.594 1 98.38 62 LEU B O 1
ATOM 1459 N N . ALA B 1 63 ? -7.238 14.016 10.641 1 98.81 63 ALA B N 1
ATOM 1460 C CA . ALA B 1 63 ? -6.891 15.078 9.695 1 98.81 63 ALA B CA 1
ATOM 1461 C C . ALA B 1 63 ? -6.594 16.391 10.422 1 98.81 63 ALA B C 1
ATOM 1463 O O . ALA B 1 63 ? -5.625 17.078 10.109 1 98.81 63 ALA B O 1
ATOM 1464 N N . GLU B 1 64 ? -7.41 16.672 11.336 1 98.19 64 GLU B N 1
ATOM 1465 C CA . GLU B 1 64 ? -7.242 17.906 12.109 1 98.19 64 GLU B CA 1
ATOM 1466 C C . GLU B 1 64 ? -5.926 17.891 12.875 1 98.19 64 GLU B C 1
ATOM 1468 O O . GLU B 1 64 ? -5.188 18.875 12.875 1 98.19 64 GLU B O 1
ATOM 1473 N N . ILE B 1 65 ? -5.688 16.812 13.492 1 98.12 65 ILE B N 1
ATOM 1474 C CA . ILE B 1 65 ? -4.469 16.672 14.281 1 98.12 65 ILE B CA 1
ATOM 1475 C C . ILE B 1 65 ? -3.248 16.828 13.375 1 98.12 65 ILE B C 1
ATOM 1477 O O . ILE B 1 65 ? -2.32 17.578 13.688 1 98.12 65 ILE B O 1
ATOM 1481 N N . ALA B 1 66 ? -3.256 16.156 12.297 1 98.62 66 ALA B N 1
ATOM 1482 C CA . ALA B 1 66 ? -2.131 16.219 11.367 1 98.62 66 ALA B CA 1
ATOM 1483 C C . ALA B 1 66 ? -1.925 17.641 10.852 1 98.62 66 ALA B C 1
ATOM 1485 O O . ALA B 1 66 ? -0.796 18.141 10.812 1 98.62 66 ALA B O 1
ATOM 1486 N N . GLY B 1 67 ? -3.002 18.25 10.461 1 98.19 67 GLY B N 1
ATOM 1487 C CA . GLY B 1 67 ? -2.922 19.609 9.938 1 98.19 67 GLY B CA 1
ATOM 1488 C C . GLY B 1 67 ? -2.387 20.609 10.953 1 98.19 67 GLY B C 1
ATOM 1489 O O . GLY B 1 67 ? -1.694 21.562 10.586 1 98.19 67 GLY B O 1
ATOM 1490 N N . LYS B 1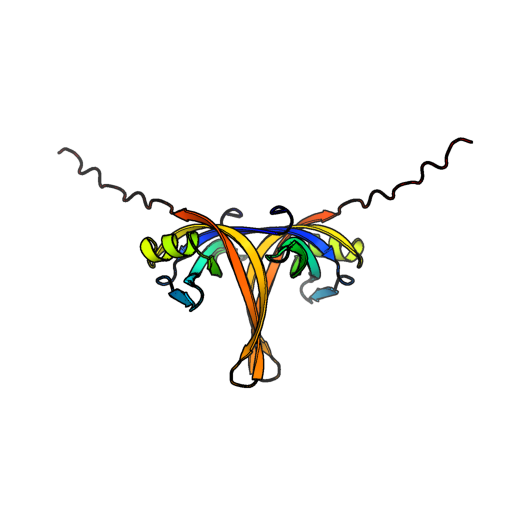 68 ? -2.625 20.359 12.156 1 97.56 68 LYS B N 1
ATOM 1491 C CA . LYS B 1 68 ? -2.275 21.297 13.219 1 97.56 68 LYS B CA 1
ATOM 1492 C C . LYS B 1 68 ? -0.83 21.109 13.672 1 97.56 68 LYS B C 1
ATOM 1494 O O . LYS B 1 68 ? -0.127 22.078 13.953 1 97.56 68 LYS B O 1
ATOM 1499 N N . TYR B 1 69 ? -0.349 19.844 13.656 1 97.56 69 TYR B N 1
ATOM 1500 C CA . TYR B 1 69 ? 0.878 19.578 14.398 1 97.56 69 TYR B CA 1
ATOM 1501 C C . TYR B 1 69 ? 2.004 19.156 13.461 1 97.56 69 TYR B C 1
ATOM 1503 O O . TYR B 1 69 ? 3.178 19.188 13.836 1 97.56 69 TYR B O 1
ATOM 1511 N N . LEU B 1 70 ? 1.664 18.734 12.297 1 98.12 70 LEU B N 1
ATOM 1512 C CA . LEU B 1 70 ? 2.719 18.203 11.445 1 98.12 70 LEU B CA 1
ATOM 1513 C C . LEU B 1 70 ? 3.266 19.281 10.516 1 98.12 70 LEU B C 1
ATOM 1515 O O . LEU B 1 70 ? 2.521 20.156 10.07 1 98.12 70 LEU B O 1
ATOM 1519 N N . THR B 1 71 ? 4.59 19.172 10.32 1 98.06 71 THR B N 1
ATOM 1520 C CA . THR B 1 71 ? 5.297 20.016 9.359 1 98.06 71 THR B CA 1
ATOM 1521 C C . THR B 1 71 ? 6.289 19.188 8.539 1 98.06 71 THR B C 1
ATOM 1523 O O . THR B 1 71 ? 6.621 18.062 8.914 1 98.06 71 THR B O 1
ATOM 1526 N N . LYS B 1 72 ? 6.668 19.781 7.43 1 98.12 72 LYS B N 1
ATOM 1527 C CA . LYS B 1 72 ? 7.703 19.125 6.633 1 98.12 72 LYS B CA 1
ATOM 1528 C C . LYS B 1 72 ? 8.852 18.641 7.512 1 98.12 72 LYS B C 1
ATOM 1530 O O . LYS B 1 72 ? 9.289 19.344 8.422 1 98.12 72 LYS B O 1
ATOM 1535 N N . GLY B 1 73 ? 9.281 17.422 7.219 1 97.44 73 GLY B N 1
ATOM 1536 C CA . GLY B 1 73 ? 10.445 16.891 7.914 1 97.44 73 GLY B CA 1
ATOM 1537 C C . GLY B 1 73 ? 10.094 16.094 9.148 1 97.44 73 GLY B C 1
ATOM 1538 O O . GLY B 1 73 ? 10.93 15.336 9.656 1 97.44 73 GLY B O 1
ATOM 1539 N N . ARG B 1 74 ? 8.93 16.25 9.695 1 97.06 74 ARG B N 1
ATOM 1540 C CA . ARG B 1 74 ? 8.508 15.531 10.898 1 97.06 74 ARG B CA 1
ATOM 1541 C C . ARG B 1 74 ? 8.453 14.031 10.648 1 97.06 74 ARG B C 1
ATOM 1543 O O . ARG B 1 74 ? 7.961 13.578 9.609 1 97.06 74 ARG B O 1
ATOM 1550 N N . GLU B 1 75 ? 8.984 13.258 11.633 1 97.69 75 GLU B N 1
ATOM 1551 C CA . GLU B 1 75 ? 8.891 11.805 11.562 1 97.69 75 GLU B CA 1
ATOM 1552 C C . GLU B 1 75 ? 7.625 11.297 12.234 1 97.69 75 GLU B C 1
ATOM 1554 O O . GLU B 1 75 ? 7.301 11.703 13.352 1 97.69 75 GLU B O 1
ATOM 1559 N N . ILE B 1 76 ? 6.957 10.344 11.531 1 98.44 76 ILE B N 1
ATOM 1560 C CA . ILE B 1 76 ? 5.715 9.844 12.117 1 98.44 76 ILE B CA 1
ATOM 1561 C C . ILE B 1 76 ? 5.59 8.344 11.852 1 98.44 76 ILE B C 1
ATOM 1563 O O . ILE B 1 76 ? 6.316 7.793 11.023 1 98.44 76 ILE B O 1
ATOM 1567 N N . VAL B 1 77 ? 4.707 7.73 12.602 1 98.44 77 VAL B N 1
ATOM 1568 C CA . VAL B 1 77 ? 4.25 6.359 12.406 1 98.44 77 VAL B CA 1
ATOM 1569 C C . VAL B 1 77 ? 2.799 6.363 11.93 1 98.44 77 VAL B C 1
ATOM 1571 O O . VAL B 1 77 ? 1.945 7.02 12.531 1 98.44 77 VAL B O 1
ATOM 1574 N N . ILE B 1 78 ? 2.555 5.676 10.883 1 98.44 78 ILE B N 1
ATOM 1575 C CA . ILE B 1 78 ? 1.202 5.551 10.352 1 98.44 78 ILE B CA 1
ATOM 1576 C C . ILE B 1 78 ? 0.748 4.094 10.43 1 98.44 78 ILE B C 1
ATOM 1578 O O . ILE B 1 78 ? 1.491 3.186 10.055 1 98.44 78 ILE B O 1
ATOM 1582 N N . ASP B 1 79 ? -0.351 3.855 10.969 1 97.94 79 ASP B N 1
ATOM 1583 C CA . ASP B 1 79 ? -1.114 2.621 10.82 1 97.94 79 ASP B CA 1
ATOM 1584 C C . ASP B 1 79 ? -2.404 2.861 10.039 1 97.94 79 ASP B C 1
ATOM 1586 O O . ASP B 1 79 ? -3.152 3.793 10.336 1 97.94 79 ASP B O 1
ATOM 1590 N N . GLY B 1 80 ? -2.615 2.064 9.008 1 98.19 80 GLY B N 1
ATOM 1591 C CA . GLY B 1 80 ? -3.801 2.291 8.203 1 98.19 80 GLY B CA 1
ATOM 1592 C C . GLY B 1 80 ? -4.086 1.159 7.23 1 98.19 80 GLY B C 1
ATOM 1593 O O . GLY B 1 80 ? -3.76 0.003 7.508 1 98.19 80 GLY B O 1
ATOM 1594 N N . LYS B 1 81 ? -4.82 1.522 6.219 1 97.69 81 LYS B N 1
ATOM 1595 C CA . LYS B 1 81 ? -5.188 0.536 5.207 1 97.69 81 LYS B CA 1
ATOM 1596 C C . LYS B 1 81 ? -4.879 1.047 3.803 1 97.69 81 LYS B C 1
ATOM 1598 O O . LYS B 1 81 ? -4.887 2.256 3.561 1 97.69 81 LYS B O 1
ATOM 1603 N N . LEU B 1 82 ? -4.637 0.095 2.951 1 98.12 82 LEU B N 1
ATOM 1604 C CA . LEU B 1 82 ? -4.34 0.407 1.558 1 98.12 82 LEU B CA 1
ATOM 1605 C C . LEU B 1 82 ? -5.625 0.536 0.746 1 98.12 82 LEU B C 1
ATOM 1607 O O . LEU B 1 82 ? -6.461 -0.371 0.751 1 98.12 82 LEU B O 1
ATOM 1611 N N . ILE B 1 83 ? -5.816 1.652 0.072 1 97.69 83 ILE B N 1
ATOM 1612 C CA . ILE B 1 83 ? -7 1.918 -0.742 1 97.69 83 ILE B CA 1
ATOM 1613 C C . ILE B 1 83 ? -6.574 2.305 -2.156 1 97.69 83 ILE B C 1
ATOM 1615 O O . ILE B 1 83 ? -5.68 3.131 -2.338 1 97.69 83 ILE B O 1
ATOM 1619 N N . HIS B 1 84 ? -7.211 1.607 -3.105 1 97.06 84 HIS B N 1
ATOM 1620 C CA . HIS B 1 84 ? -6.941 1.893 -4.512 1 97.06 84 HIS B CA 1
ATOM 1621 C C . HIS B 1 84 ? -8.133 2.572 -5.172 1 97.06 84 HIS B C 1
ATOM 1623 O O . HIS B 1 84 ? -9.266 2.09 -5.07 1 97.06 84 HIS B O 1
ATOM 1629 N N . ARG B 1 85 ? -7.914 3.691 -5.711 1 94.44 85 ARG B N 1
ATOM 1630 C CA . ARG B 1 85 ? -9 4.398 -6.387 1 94.44 85 ARG B CA 1
ATOM 1631 C C . ARG B 1 85 ? -8.586 4.812 -7.797 1 94.44 85 ARG B C 1
ATOM 1633 O O . ARG B 1 85 ? -7.398 4.879 -8.109 1 94.44 85 ARG B O 1
ATOM 1640 N N . SER B 1 86 ? -9.617 4.93 -8.609 1 92.56 86 SER B N 1
ATOM 1641 C CA . SER B 1 86 ? -9.375 5.445 -9.953 1 92.56 86 SER B CA 1
ATOM 1642 C C . SER B 1 86 ? -10.266 6.652 -10.25 1 92.56 86 SER B C 1
ATOM 1644 O O . SER B 1 86 ? -11.367 6.762 -9.711 1 92.56 86 SER B O 1
ATOM 1646 N N . TYR B 1 87 ? -9.602 7.551 -10.961 1 89.69 87 TYR B N 1
ATOM 1647 C CA . TYR B 1 87 ? -10.391 8.711 -11.367 1 89.69 87 TYR B CA 1
ATOM 1648 C C . TYR B 1 87 ? -9.977 9.195 -12.75 1 89.69 87 TYR B C 1
ATOM 1650 O O . TYR B 1 87 ? -8.938 8.789 -13.273 1 89.69 87 TYR B O 1
ATOM 1658 N N . GLU B 1 88 ? -10.938 9.883 -13.398 1 90.5 88 GLU B N 1
ATOM 1659 C CA . GLU B 1 88 ? -10.648 10.461 -14.703 1 90.5 88 GLU B CA 1
ATOM 1660 C C . GLU B 1 88 ? -10.109 11.883 -14.57 1 90.5 88 GLU B C 1
ATOM 1662 O O . GLU B 1 88 ? -10.695 12.711 -13.867 1 90.5 88 GLU B O 1
ATOM 1667 N N . ASP B 1 89 ? -8.969 12.117 -15.305 1 83.31 89 ASP B N 1
ATOM 1668 C CA . ASP B 1 89 ? -8.398 13.453 -15.227 1 83.31 89 ASP B CA 1
ATOM 1669 C C . ASP B 1 89 ? -9.086 14.398 -16.203 1 83.31 89 ASP B C 1
ATOM 1671 O O . ASP B 1 89 ? -10.039 14.016 -16.875 1 83.31 89 ASP B O 1
ATOM 1675 N N . ASN B 1 90 ? -8.688 15.68 -16.141 1 86.5 90 ASN B N 1
ATOM 1676 C CA . ASN B 1 90 ? -9.312 16.719 -16.953 1 86.5 90 ASN B CA 1
ATOM 1677 C C . ASN B 1 90 ? -9.211 16.391 -18.438 1 86.5 90 ASN B C 1
ATOM 1679 O O . ASN B 1 90 ? -10.031 16.859 -19.234 1 86.5 90 ASN B O 1
ATOM 1683 N N . ASN B 1 91 ? -8.367 15.586 -18.812 1 86.12 91 ASN B N 1
ATOM 1684 C CA . ASN B 1 91 ? -8.164 15.242 -20.219 1 86.12 91 ASN B CA 1
ATOM 1685 C C . ASN B 1 91 ? -8.852 13.93 -20.578 1 86.12 91 ASN B C 1
ATOM 1687 O O . ASN B 1 91 ? -8.633 13.383 -21.656 1 86.12 91 ASN B O 1
ATOM 1691 N N . GLY B 1 92 ? -9.531 13.359 -19.578 1 84.12 92 GLY B N 1
ATOM 1692 C CA . GLY B 1 92 ? -10.289 12.148 -19.828 1 84.12 92 GLY B CA 1
ATOM 1693 C C . GLY B 1 92 ? -9.469 10.883 -19.641 1 84.12 92 GLY B C 1
ATOM 1694 O O . GLY B 1 92 ? -9.906 9.797 -20.016 1 84.12 92 GLY B O 1
ATOM 1695 N N . ASN B 1 93 ? -8.305 11.133 -19.188 1 84.62 93 ASN B N 1
ATOM 1696 C CA . ASN B 1 93 ? -7.469 9.961 -18.953 1 84.62 93 ASN B CA 1
ATOM 1697 C C . ASN B 1 93 ? -7.73 9.352 -17.578 1 84.62 93 ASN B C 1
ATOM 1699 O O . ASN B 1 93 ? -7.844 10.07 -16.578 1 84.62 93 ASN B O 1
ATOM 1703 N N . LYS B 1 94 ? -7.816 8.047 -17.547 1 87.31 94 LYS B N 1
ATOM 1704 C CA . LYS B 1 94 ? -8.023 7.34 -16.297 1 87.31 94 LYS B CA 1
ATOM 1705 C C . LYS B 1 94 ? -6.742 7.293 -15.469 1 87.31 94 LYS B C 1
ATOM 1707 O O . LYS B 1 94 ? -5.68 6.934 -15.977 1 87.31 94 LYS B O 1
ATOM 1712 N N . LYS B 1 95 ? -6.871 7.805 -14.211 1 87.12 95 LYS B N 1
ATOM 1713 C CA . LYS B 1 95 ? -5.73 7.797 -13.297 1 87.12 95 LYS B CA 1
ATOM 1714 C C . LYS B 1 95 ? -5.98 6.875 -12.109 1 87.12 95 LYS B C 1
ATOM 1716 O O . LYS B 1 95 ? -7.102 6.805 -11.594 1 87.12 95 LYS B O 1
ATOM 1721 N N . PHE B 1 96 ? -4.926 6.117 -11.883 1 89.62 96 PHE B N 1
ATOM 1722 C CA . PHE B 1 96 ? -4.98 5.227 -10.734 1 89.62 96 PHE B CA 1
ATOM 1723 C C . PHE B 1 96 ? -4.172 5.797 -9.57 1 89.62 96 PHE B C 1
ATOM 1725 O O . PHE B 1 96 ? -3.062 6.293 -9.766 1 89.62 96 PHE B O 1
ATOM 1732 N N . VAL B 1 97 ? -4.867 5.785 -8.445 1 93.94 97 VAL B N 1
ATOM 1733 C CA . VAL B 1 97 ? -4.184 6.305 -7.266 1 93.94 97 VAL B CA 1
ATOM 1734 C C . VAL B 1 97 ? -4.285 5.297 -6.121 1 93.94 97 VAL B C 1
ATOM 1736 O O . VAL B 1 97 ? -5.352 4.719 -5.891 1 93.94 97 VAL B O 1
ATOM 1739 N N . THR B 1 98 ? -3.17 5.082 -5.48 1 97.44 98 THR B N 1
ATOM 1740 C CA . THR B 1 98 ? -3.127 4.266 -4.273 1 97.44 98 THR B CA 1
ATOM 1741 C C . THR B 1 98 ? -2.777 5.117 -3.057 1 97.44 98 THR B C 1
ATOM 1743 O O . THR B 1 98 ? -1.829 5.906 -3.096 1 97.44 98 THR B O 1
ATOM 1746 N N . GLU B 1 99 ? -3.584 4.961 -2.049 1 97.94 99 GLU B N 1
ATOM 1747 C CA . GLU B 1 99 ? -3.369 5.734 -0.828 1 97.94 99 GLU B CA 1
ATOM 1748 C C . GLU B 1 99 ? -3.373 4.832 0.403 1 97.94 99 GLU B C 1
ATOM 1750 O O . GLU B 1 99 ? -4.004 3.773 0.402 1 97.94 99 GLU B O 1
ATOM 1755 N N . VAL B 1 100 ? -2.611 5.277 1.368 1 98.56 100 VAL B N 1
ATOM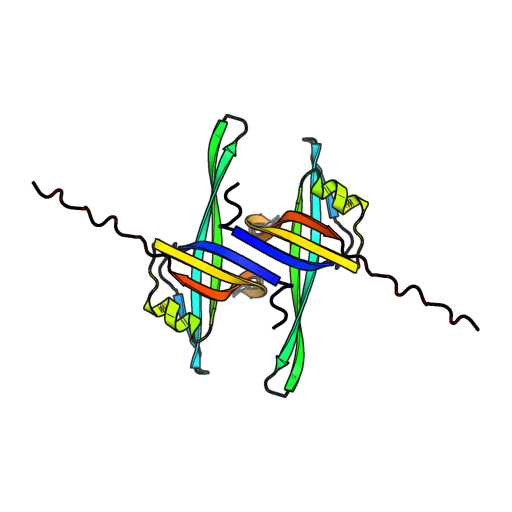 1756 C CA . VAL B 1 100 ? -2.777 4.715 2.705 1 98.56 100 VAL B CA 1
ATOM 1757 C C . VAL B 1 100 ? -3.729 5.586 3.52 1 98.56 100 VAL B C 1
ATOM 1759 O O . VAL B 1 100 ? -3.396 6.727 3.861 1 98.56 100 VAL B O 1
ATOM 1762 N N . VAL B 1 101 ? -4.879 5.039 3.777 1 98.44 101 VAL B N 1
ATOM 1763 C CA . VAL B 1 101 ? -5.82 5.754 4.637 1 98.44 101 VAL B CA 1
ATOM 1764 C C . VAL B 1 101 ? -5.52 5.445 6.102 1 98.44 101 VAL B C 1
ATOM 1766 O O . VAL B 1 101 ? -5.656 4.301 6.539 1 98.44 101 VAL B O 1
ATOM 1769 N N . ALA B 1 102 ? -5.18 6.516 6.793 1 98.56 102 ALA B N 1
ATOM 1770 C CA . ALA B 1 102 ? -4.684 6.34 8.156 1 98.56 102 ALA B CA 1
ATOM 1771 C C . ALA B 1 102 ? -5.824 6.039 9.117 1 98.56 102 ALA B C 1
ATOM 1773 O O . ALA B 1 102 ? -6.898 6.637 9.031 1 98.56 102 ALA B O 1
ATOM 1774 N N . GLN B 1 103 ? -5.559 5.105 10.008 1 97.38 103 GLN B N 1
ATOM 1775 C CA . GLN B 1 103 ? -6.445 4.82 11.133 1 97.38 103 GLN B CA 1
ATOM 1776 C C . GLN B 1 103 ? -5.859 5.336 12.445 1 97.38 103 GLN B C 1
ATOM 1778 O O . GLN B 1 103 ? -6.598 5.625 13.383 1 97.38 103 GLN B O 1
ATOM 1783 N N . ASP B 1 104 ? -4.531 5.375 12.461 1 98.06 104 ASP B N 1
ATOM 1784 C CA . ASP B 1 104 ? -3.803 5.918 13.609 1 98.06 104 ASP B CA 1
ATOM 1785 C C . ASP B 1 104 ? -2.504 6.586 13.164 1 98.06 104 ASP B C 1
ATOM 1787 O O . ASP B 1 104 ? -1.981 6.285 12.086 1 98.06 104 ASP B O 1
ATOM 1791 N N . MET B 1 105 ? -2.078 7.453 14.039 1 98.44 105 MET B N 1
ATOM 1792 C CA . MET B 1 105 ? -0.847 8.188 13.758 1 98.44 105 MET B CA 1
ATOM 1793 C C . MET B 1 105 ? -0.104 8.516 15.047 1 98.44 105 MET B C 1
ATOM 1795 O O . MET B 1 105 ? -0.718 8.922 16.031 1 98.44 105 MET B O 1
ATOM 1799 N N . LEU B 1 106 ? 1.195 8.344 15.023 1 98 106 LEU B N 1
ATOM 1800 C CA . LEU B 1 106 ? 2.061 8.711 16.141 1 98 106 LEU B CA 1
ATOM 1801 C C . LEU B 1 106 ? 3.205 9.602 15.672 1 98 106 LEU B C 1
ATOM 1803 O O . LEU B 1 106 ? 3.879 9.289 14.688 1 98 106 LEU B O 1
ATOM 1807 N N . MET B 1 107 ? 3.328 10.688 16.344 1 97.25 107 MET B N 1
ATOM 1808 C CA . MET B 1 107 ? 4.449 11.57 16.047 1 97.25 107 MET B CA 1
ATOM 1809 C C . MET B 1 107 ? 5.684 11.18 16.844 1 97.25 107 MET B C 1
ATOM 1811 O O . MET B 1 107 ? 5.605 10.969 18.062 1 97.25 107 MET B O 1
ATOM 1815 N N . LEU B 1 108 ? 6.773 10.977 16.188 1 94.56 108 LEU B N 1
ATOM 1816 C CA . LEU B 1 108 ? 7.996 10.586 16.875 1 94.56 108 LEU B CA 1
ATOM 1817 C C . LEU B 1 108 ? 8.82 11.812 17.266 1 94.56 108 LEU B C 1
ATOM 1819 O O . LEU B 1 108 ? 8.852 12.805 16.531 1 94.56 108 LEU B O 1
ATOM 1823 N N . ASN B 1 109 ? 9.203 11.859 18.594 1 78.19 109 ASN B N 1
ATOM 1824 C CA . ASN B 1 109 ? 9.938 12.992 19.141 1 78.19 109 ASN B CA 1
ATOM 1825 C C . ASN B 1 109 ? 11.383 13.008 18.672 1 78.19 109 ASN B C 1
ATOM 1827 O O . ASN B 1 109 ? 12.039 11.969 18.625 1 78.19 109 ASN B O 1
ATOM 1831 N N . ASN B 1 110 ? 11.641 13.859 17.75 1 62.06 110 ASN B N 1
ATOM 1832 C CA . ASN B 1 110 ? 13.07 14.078 17.547 1 62.06 110 ASN B CA 1
ATOM 1833 C C . ASN B 1 110 ? 13.773 14.477 18.828 1 62.06 110 ASN B C 1
ATOM 1835 O O . ASN B 1 110 ? 13.406 15.477 19.469 1 62.06 110 ASN B O 1
ATOM 1839 N N . ALA B 1 111 ? 13.906 13.602 19.688 1 52.47 111 ALA B N 1
ATOM 1840 C CA . ALA B 1 111 ? 14.672 14.039 20.859 1 52.47 111 ALA B CA 1
ATOM 1841 C C . ALA B 1 111 ? 15.711 15.086 20.469 1 52.47 111 ALA B C 1
ATOM 1843 O O . ALA B 1 111 ? 16.578 14.82 19.641 1 52.47 111 ALA B O 1
ATOM 1844 N N . LYS B 1 112 ? 15.352 16.219 20.297 1 49.12 112 LYS B N 1
ATOM 1845 C CA . LYS B 1 112 ? 16.422 17.203 20.344 1 49.12 112 LYS B CA 1
ATOM 1846 C C . LYS B 1 112 ? 17.531 16.75 21.297 1 49.12 112 LYS B C 1
ATOM 1848 O O . LYS B 1 112 ? 17.266 16.391 22.438 1 49.12 112 LYS B O 1
ATOM 1853 N N . LYS B 1 113 ? 18.609 16.203 20.766 1 45 113 LYS B N 1
ATOM 1854 C CA . LYS B 1 113 ? 19.812 16.156 21.594 1 45 113 LYS B CA 1
ATOM 1855 C C . LYS B 1 113 ? 19.938 17.406 22.453 1 45 113 LYS B C 1
ATOM 1857 O O . LYS B 1 113 ? 20.266 18.484 21.969 1 45 113 LYS B O 1
ATOM 1862 N N . GLU B 1 114 ? 18.969 17.719 23.344 1 42.44 114 GLU B N 1
ATOM 1863 C CA . GLU B 1 114 ? 19.438 18.734 24.281 1 42.44 114 GLU B CA 1
ATOM 1864 C C . GLU B 1 114 ? 20.906 18.547 24.609 1 42.44 114 GLU B C 1
ATOM 1866 O O . GLU B 1 114 ? 21.344 17.453 24.969 1 42.44 114 GLU B O 1
ATOM 1871 N N . ALA B 1 115 ? 21.766 19.281 23.938 1 43 115 ALA B N 1
ATOM 1872 C CA . ALA B 1 115 ? 23.172 19.5 24.297 1 43 115 ALA B CA 1
ATOM 1873 C C . ALA B 1 115 ? 23.359 19.516 25.797 1 43 115 ALA B C 1
ATOM 1875 O O . ALA B 1 115 ? 22.734 20.312 26.516 1 43 115 ALA B O 1
ATOM 1876 N N . VAL B 1 116 ? 23.438 18.422 26.359 1 41.88 116 VAL B N 1
ATOM 1877 C CA . VAL B 1 116 ? 24.078 18.531 27.672 1 41.88 116 VAL B CA 1
ATOM 1878 C C . VAL B 1 116 ? 25.203 19.547 27.609 1 41.88 116 VAL B C 1
ATOM 1880 O O . VAL B 1 116 ? 26.203 19.344 26.922 1 41.88 116 VAL B O 1
ATOM 1883 N N . ALA B 1 117 ? 25.016 20.938 27.5 1 43.16 117 ALA B N 1
ATOM 1884 C CA . ALA B 1 117 ? 26.062 21.859 27.922 1 43.16 117 ALA B CA 1
ATOM 1885 C C . ALA B 1 117 ? 26.906 21.25 29.031 1 43.16 117 ALA B C 1
ATOM 1887 O O . ALA B 1 117 ? 26.375 20.734 30.016 1 43.16 117 ALA B O 1
ATOM 1888 N N . GLU B 1 118 ? 28.125 20.719 28.797 1 39.34 118 GLU B N 1
ATOM 1889 C CA . GLU B 1 118 ? 29.188 20.359 29.734 1 39.34 118 GLU B CA 1
ATOM 1890 C C . GLU B 1 118 ? 29.203 21.297 30.953 1 39.34 118 GLU B C 1
ATOM 1892 O O . GLU B 1 118 ? 29.219 22.516 30.797 1 39.34 118 GLU B O 1
ATOM 1897 N N . LEU B 1 119 ? 28.578 20.984 32.062 1 41.12 119 LEU B N 1
ATOM 1898 C CA . LEU B 1 119 ? 29.031 21.406 33.375 1 41.12 119 LEU B CA 1
ATOM 1899 C C . LEU B 1 119 ? 30.547 21.594 33.406 1 41.12 119 LEU B C 1
ATOM 1901 O O . LEU B 1 119 ? 31.297 20.625 33.344 1 41.12 119 LEU B O 1
ATOM 1905 N N . ASP B 1 120 ? 31.234 22.5 32.438 1 35.41 120 ASP B N 1
ATOM 1906 C CA . ASP B 1 120 ? 32.375 23.141 33.094 1 35.41 120 ASP B CA 1
ATOM 1907 C C . ASP B 1 120 ? 31.938 24.312 33.969 1 35.41 120 ASP B C 1
ATOM 1909 O O . ASP B 1 120 ? 31.047 25.078 33.562 1 35.41 120 ASP B O 1
#